Protein AF-A0A0P9YE19-F1 (afdb_monomer_lite)

Secondary structure (DSSP, 8-state):
-HHHHHHHHHHHHHHTT--SS-----S-S-HHHHH-EETTEE--SB-TTT--BTTS-PPP-HHHHHHHHGGG--S-HHHHHHHHHHHHHHHHHHS---SHHHHHHHHHHHHHTT-SEEEEEEEESS--EEEEE-TTTHHHHHHHHHHHT-SEEEE-S--SS--TTHHHHHHHHHHHHHHTTTS------EEEEEEEEEGGG--HHHHHH-

Sequence (210 aa):
MVAWYLKQRLAELESAGRLLGEVVVVPVANPIGLEQVLMDTPLGRYELESGQNFNRWFSDLGAQVGDDIEARLTADAEHNVALVRDSLRAALDAVPANTQLQSLRLTLQRLACDADMVLDLHCDFESVEHLYTTPEAWPKVEPLSRYLGAQASLLATDSGGQSFDECFTLVWWQLQQRFGERFPIPMGSFSVTLELRGQGDVNHALASRD

InterPro domains:
  IPR053138 N-alpha-acetyl-L-2,4-diaminobutyric acid deacetylase [PTHR37326] (10-196)

Foldseek 3Di:
DLLVLVVVVVVVCVVVVNDPDDDDGDPCLDPQQVPCADPNRRRNQARPPPRHGLFFDQDACLVVLLVVCVVPFDQDQVSVLVSSLVSQLVVLVPDDDPDPSSVSRSVLCNVPSQPQEAEAEAAAAAFFKEKEWAPVCCVVCVVVCVLLVHPYYHHDQPPPGRGPQNSRQVSLVSNCVVPVVPYPRPSSHIYMYIHLGRPVPPDPVSSNSD

pLDDT: mean 95.69, std 2.62, range [82.56, 98.44]

Structure (mmCIF, N/CA/C/O backbone):
data_AF-A0A0P9YE19-F1
#
_entry.id   AF-A0A0P9YE19-F1
#
loop_
_atom_site.group_PDB
_atom_site.id
_atom_site.type_symbol
_atom_site.label_atom_id
_atom_site.label_alt_id
_atom_site.label_comp_id
_atom_site.label_asym_id
_atom_site.label_entity_id
_atom_site.label_seq_id
_atom_site.pdbx_PDB_ins_code
_atom_site.Cartn_x
_atom_site.Cartn_y
_atom_site.Cartn_z
_atom_site.occupancy
_atom_site.B_iso_or_equiv
_atom_site.auth_seq_id
_atom_site.auth_comp_id
_atom_site.auth_asym_id
_atom_site.auth_atom_id
_atom_site.pdbx_PDB_model_num
ATOM 1 N N . MET A 1 1 ? 3.407 -11.368 -13.211 1.00 87.00 1 MET A N 1
ATOM 2 C CA . MET A 1 1 ? 2.995 -12.738 -13.609 1.00 87.00 1 MET A CA 1
ATOM 3 C C . MET A 1 1 ? 2.245 -13.473 -12.507 1.00 87.00 1 MET A C 1
ATOM 5 O O . MET A 1 1 ? 1.203 -14.024 -12.817 1.00 87.00 1 MET A O 1
ATOM 9 N N . VAL A 1 2 ? 2.685 -13.431 -11.244 1.00 93.44 2 VAL A N 1
ATOM 10 C CA . VAL A 1 2 ? 1.906 -13.962 -10.099 1.00 93.44 2 VAL A CA 1
ATOM 11 C C . VAL A 1 2 ? 0.466 -13.433 -10.093 1.00 93.44 2 VAL A C 1
ATOM 13 O O . VAL A 1 2 ? -0.483 -14.208 -10.094 1.00 93.44 2 VAL A O 1
ATOM 16 N N . ALA A 1 3 ? 0.281 -12.120 -10.281 1.00 93.44 3 ALA A N 1
ATOM 17 C CA . ALA A 1 3 ? -1.048 -11.506 -10.402 1.00 93.44 3 ALA A CA 1
ATOM 18 C C . ALA A 1 3 ? -1.948 -12.113 -11.506 1.00 93.44 3 ALA A C 1
ATOM 20 O O . ALA A 1 3 ? -3.171 -12.059 -11.399 1.00 93.44 3 ALA A O 1
ATOM 21 N N . TRP A 1 4 ? -1.374 -12.704 -12.563 1.00 93.62 4 TRP A N 1
ATOM 22 C CA . TRP A 1 4 ? -2.142 -13.388 -13.610 1.00 93.62 4 TRP A CA 1
ATOM 23 C C . TRP A 1 4 ? -2.724 -14.714 -13.107 1.00 93.62 4 TRP A C 1
ATOM 25 O O . TRP A 1 4 ? -3.914 -14.960 -13.306 1.00 93.62 4 TRP A O 1
ATOM 35 N N . TYR A 1 5 ? -1.922 -15.524 -12.407 1.00 95.31 5 TYR A N 1
ATOM 36 C CA . TYR A 1 5 ? -2.379 -16.768 -11.779 1.00 95.31 5 TYR A CA 1
ATOM 37 C C . TYR A 1 5 ? -3.358 -16.487 -10.635 1.00 95.31 5 TYR A C 1
ATOM 39 O O . TYR A 1 5 ? -4.422 -17.104 -10.577 1.00 95.31 5 TYR A O 1
ATOM 47 N N . LEU A 1 6 ? -3.065 -15.487 -9.793 1.00 94.75 6 LEU A N 1
ATOM 48 C CA . LEU A 1 6 ? -3.972 -15.047 -8.730 1.00 94.75 6 LEU A CA 1
ATOM 49 C C . LEU A 1 6 ? -5.334 -14.643 -9.289 1.00 94.75 6 LEU A C 1
ATOM 51 O O . LEU A 1 6 ? -6.354 -15.116 -8.799 1.00 94.75 6 LEU A O 1
ATOM 55 N N . LYS A 1 7 ? -5.371 -13.833 -10.356 1.00 95.38 7 LYS A N 1
ATOM 56 C CA . LYS A 1 7 ? -6.629 -13.431 -10.998 1.00 95.38 7 LYS A CA 1
ATOM 57 C C . LYS A 1 7 ? -7.455 -14.637 -11.451 1.00 95.38 7 LYS A C 1
ATOM 59 O O . LYS A 1 7 ? -8.664 -14.652 -11.243 1.00 95.38 7 LYS A O 1
ATOM 64 N N . GLN A 1 8 ? -6.825 -15.642 -12.061 1.00 95.56 8 GLN A N 1
ATOM 65 C CA . GLN A 1 8 ? -7.524 -16.861 -12.482 1.00 95.56 8 GLN A CA 1
ATOM 66 C C . GLN A 1 8 ? -8.084 -17.622 -11.285 1.00 95.56 8 GLN A C 1
ATOM 68 O O . GLN A 1 8 ? -9.266 -17.964 -11.265 1.00 95.56 8 GLN A O 1
ATOM 73 N N . ARG A 1 9 ? -7.257 -17.832 -10.258 1.00 95.75 9 ARG A N 1
ATOM 74 C CA . ARG A 1 9 ? -7.666 -18.591 -9.082 1.00 95.75 9 ARG A CA 1
ATOM 75 C C . ARG A 1 9 ? -8.761 -17.887 -8.284 1.00 95.75 9 ARG A C 1
ATOM 77 O O . ARG A 1 9 ? -9.676 -18.545 -7.791 1.00 95.75 9 ARG A O 1
ATOM 84 N N . LEU A 1 10 ? -8.694 -16.564 -8.179 1.00 96.62 10 LEU A N 1
ATOM 85 C CA . LEU A 1 10 ? -9.726 -15.753 -7.538 1.00 96.62 10 LEU A CA 1
ATOM 86 C C . LEU A 1 10 ? -11.043 -15.815 -8.314 1.00 96.62 10 LEU A C 1
ATOM 88 O O . LEU A 1 10 ? -12.077 -16.016 -7.689 1.00 96.62 10 LEU A O 1
ATOM 92 N N . ALA A 1 11 ? -11.014 -15.766 -9.650 1.00 96.62 11 ALA A N 1
ATOM 93 C CA . ALA A 1 11 ? -12.219 -15.928 -10.469 1.00 96.62 11 ALA A CA 1
ATOM 94 C C . ALA A 1 11 ? -12.866 -17.319 -10.298 1.00 96.62 11 ALA A C 1
ATOM 96 O O . ALA A 1 11 ? -14.088 -17.446 -10.216 1.00 96.62 11 ALA A O 1
ATOM 97 N N . GLU A 1 12 ? -12.060 -18.379 -10.185 1.00 97.44 12 GLU A N 1
ATOM 98 C CA . GLU A 1 12 ? -12.561 -19.725 -9.878 1.00 97.44 12 GLU A CA 1
ATOM 99 C C . GLU A 1 12 ? -13.225 -19.782 -8.495 1.00 97.44 12 GLU A C 1
ATOM 101 O O . GLU A 1 12 ? -14.307 -20.350 -8.348 1.00 97.44 12 GLU A O 1
ATOM 106 N N . LEU A 1 13 ? -12.606 -19.177 -7.478 1.00 97.69 13 LEU A N 1
ATOM 107 C CA . LEU A 1 13 ? -13.169 -19.112 -6.127 1.00 97.69 13 LEU A CA 1
ATOM 108 C C . LEU A 1 13 ? -14.448 -18.268 -6.074 1.00 97.69 13 LEU A C 1
ATOM 110 O O . LEU A 1 13 ? -15.394 -18.660 -5.391 1.00 97.69 13 LEU A O 1
ATOM 114 N N . GLU A 1 14 ? -14.492 -17.156 -6.805 1.00 97.25 14 GLU A N 1
ATOM 115 C CA . GLU A 1 14 ? -15.660 -16.283 -6.929 1.00 97.25 14 GLU A CA 1
ATOM 116 C C . GLU A 1 14 ? -16.832 -17.024 -7.576 1.00 97.25 14 GLU A C 1
ATOM 118 O O . GLU A 1 14 ? -17.912 -17.098 -6.994 1.00 97.25 14 GLU A O 1
ATOM 123 N N . SER A 1 15 ? -16.600 -17.669 -8.727 1.00 97.69 15 SER A N 1
ATOM 124 C CA . SER A 1 15 ? -17.632 -18.451 -9.426 1.00 97.69 15 SER A CA 1
ATOM 125 C C . SER A 1 15 ? -18.169 -19.621 -8.593 1.00 97.69 15 SER A C 1
ATOM 127 O O . SER A 1 15 ? -19.320 -20.025 -8.754 1.00 97.69 15 SER A O 1
ATOM 129 N N . ALA A 1 16 ? -17.357 -20.140 -7.668 1.00 98.06 16 ALA A N 1
ATOM 130 C CA . ALA A 1 16 ? -17.742 -21.179 -6.722 1.00 98.06 16 ALA A CA 1
ATOM 131 C C . ALA A 1 16 ? -18.385 -20.642 -5.426 1.00 98.06 16 ALA A C 1
ATOM 133 O O . ALA A 1 16 ? -18.705 -21.443 -4.547 1.00 98.06 16 ALA A O 1
ATOM 134 N N . GLY A 1 17 ? -18.541 -19.321 -5.262 1.00 97.56 17 GLY A N 1
ATOM 135 C CA . GLY A 1 17 ? -19.095 -18.703 -4.051 1.00 97.56 17 GLY A CA 1
ATOM 136 C C . GLY A 1 17 ? -18.226 -18.896 -2.803 1.00 97.56 17 GLY A C 1
ATOM 137 O O . GLY A 1 17 ? -18.746 -18.996 -1.694 1.00 97.56 17 GLY A O 1
ATOM 138 N N . ARG A 1 18 ? -16.904 -19.024 -2.978 1.00 97.94 18 ARG A N 1
ATOM 139 C CA . ARG A 1 18 ? -15.944 -19.331 -1.901 1.00 97.94 18 ARG A CA 1
ATOM 140 C C . ARG A 1 18 ? -15.174 -18.118 -1.385 1.00 97.94 18 ARG A C 1
ATOM 142 O O . ARG A 1 18 ? -14.398 -18.273 -0.443 1.00 97.94 18 ARG A O 1
ATOM 149 N N . LEU A 1 19 ? -15.345 -16.949 -1.998 1.00 96.25 19 LEU A N 1
ATOM 150 C CA . LEU A 1 19 ? -14.769 -15.710 -1.486 1.00 96.25 19 LEU A CA 1
ATOM 151 C C . LEU A 1 19 ? -15.562 -15.247 -0.260 1.00 96.25 19 LEU A C 1
ATOM 153 O O . LEU A 1 19 ? -16.786 -15.178 -0.293 1.00 96.25 19 LEU A O 1
ATOM 157 N N . LEU A 1 20 ? -14.846 -14.955 0.826 1.00 95.38 20 LEU A N 1
ATOM 158 C CA . LEU A 1 20 ? -15.425 -14.491 2.093 1.00 95.38 20 LEU A CA 1
ATOM 159 C C . LEU A 1 20 ? -15.450 -12.960 2.208 1.00 95.38 20 LEU A C 1
ATOM 161 O O . LEU A 1 20 ? -15.937 -12.426 3.199 1.00 95.38 20 LEU A O 1
ATOM 165 N N . GLY A 1 21 ? -14.905 -12.268 1.212 1.00 94.69 21 GLY A N 1
ATOM 166 C CA . GLY A 1 21 ? -14.775 -10.822 1.163 1.00 94.69 21 GLY A CA 1
ATOM 167 C C . GLY A 1 21 ? -14.345 -10.370 -0.227 1.00 94.69 21 GLY A C 1
ATOM 168 O O . GLY A 1 21 ? -14.209 -11.186 -1.144 1.00 94.69 21 GLY A O 1
ATOM 169 N N . GLU A 1 22 ? -14.138 -9.068 -0.368 1.00 95.69 22 GLU A N 1
ATOM 170 C CA . GLU A 1 22 ? -13.684 -8.458 -1.611 1.00 95.69 22 GLU A CA 1
ATOM 171 C C . GLU A 1 22 ? -12.171 -8.625 -1.792 1.00 95.69 22 GLU A C 1
ATOM 173 O O . GLU A 1 22 ? -11.398 -8.555 -0.836 1.00 95.69 22 GLU A O 1
ATOM 178 N N . VAL A 1 23 ? -11.747 -8.845 -3.038 1.00 96.62 23 VAL A N 1
ATOM 179 C CA . VAL A 1 23 ? -10.333 -8.845 -3.416 1.00 96.62 23 VAL A CA 1
ATOM 180 C C . VAL A 1 23 ? -10.165 -7.981 -4.657 1.00 96.62 23 VAL A C 1
ATOM 182 O O . VAL A 1 23 ? -10.631 -8.335 -5.740 1.00 96.62 23 VAL A O 1
ATOM 185 N N . VAL A 1 24 ? -9.455 -6.865 -4.511 1.00 96.19 24 VAL A N 1
ATOM 186 C CA . VAL A 1 24 ? -9.096 -5.984 -5.625 1.00 96.19 24 VAL A CA 1
ATOM 187 C C . VAL A 1 24 ? -7.700 -6.355 -6.115 1.00 96.19 24 VAL A C 1
ATOM 189 O O . VAL A 1 24 ? -6.726 -6.286 -5.370 1.00 96.19 24 VAL A O 1
ATOM 192 N N . VAL A 1 25 ? -7.587 -6.755 -7.384 1.00 96.25 25 VAL A N 1
ATOM 193 C CA . VAL A 1 25 ? -6.301 -7.101 -8.010 1.00 96.25 25 VAL A CA 1
ATOM 194 C C . VAL A 1 25 ? -5.947 -6.053 -9.056 1.00 96.25 25 VAL A C 1
ATOM 196 O O . VAL A 1 25 ? -6.713 -5.835 -9.995 1.00 96.25 25 VAL A O 1
ATOM 199 N N . VAL A 1 26 ? -4.750 -5.470 -8.943 1.00 96.56 26 VAL A N 1
ATOM 200 C CA . VAL A 1 26 ? -4.185 -4.518 -9.915 1.00 96.56 26 VAL A CA 1
ATOM 201 C C . VAL A 1 26 ? -2.935 -5.140 -10.558 1.00 96.56 26 VAL A C 1
ATOM 203 O O . VAL A 1 26 ? -1.829 -4.965 -10.055 1.00 96.56 26 VAL A O 1
ATOM 206 N N . PRO A 1 27 ? -3.064 -5.905 -11.664 1.00 91.94 27 PRO A N 1
ATOM 207 C CA . PRO A 1 27 ? -1.941 -6.672 -12.217 1.00 91.94 27 PRO A CA 1
ATOM 208 C C . PRO A 1 27 ? -0.808 -5.817 -12.791 1.00 91.94 27 PRO A C 1
ATOM 210 O O . PRO A 1 27 ? 0.334 -6.265 -12.839 1.00 91.94 27 PRO A O 1
ATOM 213 N N . VAL A 1 28 ? -1.138 -4.616 -13.270 1.00 94.31 28 VAL A N 1
ATOM 214 C CA . VAL A 1 28 ? -0.186 -3.634 -13.794 1.00 94.31 28 VAL A CA 1
ATOM 215 C C . VAL A 1 28 ? -0.428 -2.337 -13.036 1.00 94.31 28 VAL A C 1
ATOM 217 O O . VAL A 1 28 ? -1.207 -1.492 -13.467 1.00 94.31 28 VAL A O 1
ATOM 220 N N . ALA A 1 29 ? 0.201 -2.220 -11.866 1.00 96.31 29 ALA A N 1
ATOM 221 C CA . ALA A 1 29 ? 0.073 -1.043 -11.014 1.00 96.31 29 ALA A CA 1
ATOM 222 C C . ALA A 1 29 ? 0.780 0.177 -11.618 1.00 96.31 29 ALA A C 1
ATOM 224 O O . ALA A 1 29 ? 0.254 1.275 -11.526 1.00 96.31 29 ALA A O 1
ATOM 225 N N . ASN A 1 30 ? 1.927 -0.016 -12.279 1.00 97.00 30 ASN A N 1
ATOM 226 C CA . ASN A 1 30 ? 2.749 1.053 -12.849 1.00 97.00 30 ASN A CA 1
ATOM 227 C C . ASN A 1 30 ? 2.909 0.903 -14.377 1.00 97.00 30 ASN A C 1
ATOM 229 O O . ASN A 1 30 ? 3.936 0.394 -14.835 1.00 97.00 30 ASN A O 1
ATOM 233 N N . PRO A 1 31 ? 1.922 1.334 -15.185 1.00 96.25 31 PRO A N 1
ATOM 234 C CA . PRO A 1 31 ? 2.049 1.305 -16.641 1.00 96.25 31 PRO A CA 1
ATOM 235 C C . PRO A 1 31 ? 3.162 2.234 -17.154 1.00 96.25 31 PRO A C 1
ATOM 237 O O . PRO A 1 31 ? 3.816 1.896 -18.131 1.00 96.25 31 PRO A O 1
ATOM 240 N N . ILE A 1 32 ? 3.443 3.345 -16.459 1.00 96.56 32 ILE A N 1
ATOM 241 C CA . ILE A 1 32 ? 4.500 4.299 -16.838 1.00 96.56 32 ILE A CA 1
ATOM 242 C C . ILE A 1 32 ? 5.861 3.596 -16.818 1.00 96.56 32 ILE A C 1
ATOM 244 O O . ILE A 1 32 ? 6.551 3.541 -17.829 1.00 96.56 32 ILE A O 1
ATOM 248 N N . GLY A 1 33 ? 6.231 2.995 -15.685 1.00 96.19 33 GLY A N 1
ATOM 249 C CA . GLY A 1 33 ? 7.493 2.267 -15.551 1.00 96.19 33 GLY A CA 1
ATOM 250 C C . GLY A 1 33 ? 7.572 1.017 -16.431 1.00 96.19 33 GLY A C 1
ATOM 251 O O . GLY A 1 33 ? 8.665 0.658 -16.860 1.00 96.19 33 GLY A O 1
ATOM 252 N N . LEU A 1 34 ? 6.436 0.376 -16.733 1.00 94.50 34 LEU A N 1
ATOM 253 C CA . LEU A 1 34 ? 6.383 -0.763 -17.655 1.00 94.50 34 LEU A CA 1
ATOM 254 C C . LEU A 1 34 ? 6.732 -0.360 -19.097 1.00 94.50 34 LEU A C 1
ATOM 256 O O . LEU A 1 34 ? 7.374 -1.131 -19.806 1.00 94.50 34 LEU A O 1
ATOM 260 N N . GLU A 1 35 ? 6.329 0.838 -19.523 1.00 95.25 35 GLU A N 1
ATOM 261 C CA . GLU A 1 35 ? 6.603 1.369 -20.865 1.00 95.25 35 GLU A CA 1
ATOM 262 C C . GLU A 1 35 ? 8.017 1.968 -21.005 1.00 95.25 35 GLU A C 1
ATOM 264 O O . GLU A 1 35 ? 8.487 2.202 -22.120 1.00 95.25 35 GLU A O 1
ATOM 269 N N . GLN A 1 36 ? 8.738 2.174 -19.897 1.00 96.38 36 GLN A N 1
ATOM 270 C CA . GLN A 1 36 ? 10.115 2.671 -19.907 1.00 96.38 36 GLN A CA 1
ATOM 271 C C . GLN A 1 36 ? 11.102 1.563 -20.302 1.00 96.38 36 GLN A C 1
ATOM 273 O O . GLN A 1 36 ? 11.593 0.816 -19.455 1.00 96.38 36 GLN A O 1
ATOM 278 N N . VAL A 1 37 ? 11.438 1.489 -21.592 1.00 95.00 37 VAL A N 1
ATOM 279 C CA . VAL A 1 37 ? 12.440 0.557 -22.137 1.00 95.00 37 VAL A CA 1
ATOM 280 C C . VAL A 1 37 ? 13.536 1.330 -22.867 1.00 95.00 37 VAL A C 1
ATOM 282 O O . VAL A 1 37 ? 13.263 2.097 -23.790 1.00 95.00 37 VAL A O 1
ATOM 285 N N . LEU A 1 38 ? 14.792 1.104 -22.478 1.00 94.62 38 LEU A N 1
ATOM 286 C CA . LEU A 1 38 ? 15.968 1.675 -23.134 1.00 94.62 38 LEU A CA 1
ATOM 287 C C . LEU A 1 38 ? 16.873 0.544 -23.618 1.00 94.62 38 LEU A C 1
ATOM 289 O O . LEU A 1 38 ? 17.391 -0.211 -22.803 1.00 94.62 38 LEU A O 1
ATOM 293 N N . MET A 1 39 ? 17.087 0.443 -24.933 1.00 95.00 39 MET A N 1
ATOM 294 C CA . MET A 1 39 ? 17.924 -0.609 -25.539 1.00 95.00 39 MET A CA 1
ATOM 295 C C . MET A 1 39 ? 17.522 -2.019 -25.061 1.00 95.00 39 MET A C 1
ATOM 297 O O . MET A 1 39 ? 18.343 -2.753 -24.516 1.00 95.00 39 MET A O 1
ATOM 301 N N . ASP A 1 40 ? 16.232 -2.349 -25.186 1.00 91.00 40 ASP A N 1
ATOM 302 C CA . ASP A 1 40 ? 15.612 -3.602 -24.714 1.00 91.00 40 ASP A CA 1
ATOM 303 C C . ASP A 1 40 ? 15.773 -3.895 -23.210 1.00 91.00 40 ASP A C 1
ATOM 305 O O . ASP A 1 40 ? 15.468 -4.992 -22.745 1.00 91.00 40 ASP A O 1
ATOM 309 N N . THR A 1 41 ? 16.202 -2.904 -22.424 1.00 90.81 41 THR A N 1
ATOM 310 C CA . THR A 1 41 ? 16.315 -3.002 -20.968 1.00 90.81 41 THR A CA 1
ATOM 311 C C . THR A 1 41 ? 15.157 -2.254 -20.305 1.00 90.81 41 THR A C 1
ATOM 313 O O . THR A 1 41 ? 15.060 -1.031 -20.464 1.00 90.81 41 THR A O 1
ATOM 316 N N . PRO A 1 42 ? 14.278 -2.941 -19.554 1.00 91.81 42 PRO A N 1
ATOM 317 C CA . PRO A 1 42 ? 13.236 -2.286 -18.772 1.00 91.81 42 PRO A CA 1
ATOM 318 C C . PRO A 1 42 ? 13.838 -1.428 -17.655 1.00 91.81 42 PRO A C 1
ATOM 320 O O . PRO A 1 42 ? 14.666 -1.892 -16.872 1.00 91.81 42 PRO A O 1
ATOM 323 N N . LEU A 1 43 ? 13.389 -0.182 -17.545 1.00 93.69 43 LEU A N 1
ATOM 324 C CA . LEU A 1 43 ? 13.813 0.781 -16.531 1.00 93.69 43 LEU A CA 1
ATOM 325 C C . LEU A 1 43 ? 12.619 1.185 -15.663 1.00 93.69 43 LEU A C 1
ATOM 327 O O . LEU A 1 43 ? 12.241 2.347 -15.615 1.00 93.69 43 LEU A O 1
ATOM 331 N N . GLY A 1 44 ? 12.008 0.224 -14.969 1.00 93.12 44 GLY A N 1
ATOM 332 C CA . GLY A 1 44 ? 10.756 0.443 -14.230 1.00 93.12 44 GLY A CA 1
ATOM 333 C C . GLY A 1 44 ? 10.895 0.947 -12.788 1.00 93.12 44 GLY A C 1
ATOM 334 O O . GLY A 1 44 ? 9.882 1.186 -12.137 1.00 93.12 44 GLY A O 1
ATOM 335 N N . ARG A 1 45 ? 12.119 1.089 -12.256 1.00 95.25 45 ARG A N 1
ATOM 336 C CA . ARG A 1 45 ? 12.346 1.453 -10.839 1.00 95.25 45 ARG A CA 1
ATOM 337 C C . ARG A 1 45 ? 12.186 2.950 -10.561 1.00 95.25 45 ARG A C 1
ATOM 339 O O . ARG A 1 45 ? 11.679 3.330 -9.506 1.00 95.25 45 ARG A O 1
ATOM 346 N N . TYR A 1 46 ? 12.619 3.789 -11.497 1.00 97.00 46 TYR A N 1
ATOM 347 C CA . TYR A 1 46 ? 12.593 5.245 -11.381 1.00 97.00 46 TYR A CA 1
ATOM 348 C C . TYR A 1 46 ? 11.875 5.840 -12.583 1.00 97.00 46 TYR A C 1
ATOM 350 O O . TYR A 1 46 ? 12.038 5.354 -13.697 1.00 97.00 46 TYR A O 1
ATOM 358 N N . GLU A 1 47 ? 11.095 6.885 -12.359 1.00 97.31 47 GLU A N 1
ATOM 359 C CA . GLU A 1 47 ? 10.453 7.651 -13.422 1.00 97.31 47 GLU A CA 1
ATOM 360 C C . GLU A 1 47 ? 11.515 8.484 -14.166 1.00 97.31 47 GLU A C 1
ATOM 362 O O . GLU A 1 47 ? 12.374 9.099 -13.529 1.00 97.31 47 GLU A O 1
ATOM 367 N N . LEU A 1 48 ? 11.514 8.442 -15.504 1.00 95.19 48 LEU A N 1
ATOM 368 C CA . LEU A 1 48 ? 12.623 8.969 -16.313 1.00 95.19 48 LEU A CA 1
ATOM 369 C C . LEU A 1 48 ? 12.760 10.499 -16.282 1.00 95.19 48 LEU A C 1
ATOM 371 O O . LEU A 1 48 ? 13.885 10.989 -16.372 1.00 95.19 48 LEU A O 1
ATOM 375 N N . GLU A 1 49 ? 11.665 11.256 -16.176 1.00 93.06 49 GLU A N 1
ATOM 376 C CA . GLU A 1 49 ? 11.686 12.725 -16.196 1.00 93.06 49 GLU A CA 1
ATOM 377 C C . GLU A 1 49 ? 12.254 13.305 -14.892 1.00 93.06 49 GLU A C 1
ATOM 379 O O . GLU A 1 49 ? 13.112 14.187 -14.912 1.00 93.06 49 GLU A O 1
ATOM 384 N N . SER A 1 50 ? 11.795 12.799 -13.747 1.00 95.69 50 SER A N 1
ATOM 385 C CA . SER A 1 50 ? 12.121 13.326 -12.416 1.00 95.69 50 SER A CA 1
ATOM 386 C C . SER A 1 50 ? 13.221 12.555 -11.687 1.00 95.69 50 SER A C 1
ATOM 388 O O . SER A 1 50 ? 13.766 13.060 -10.704 1.00 95.69 50 SER A O 1
ATOM 390 N N . GLY A 1 51 ? 13.521 11.321 -12.105 1.00 96.56 51 GLY A N 1
ATOM 391 C CA . GLY A 1 51 ? 14.430 10.415 -11.398 1.00 96.56 51 GLY A CA 1
ATOM 392 C C . GLY A 1 51 ? 13.881 9.898 -10.064 1.00 96.56 51 GLY A C 1
ATOM 393 O O . GLY A 1 51 ? 14.619 9.300 -9.279 1.00 96.56 51 GLY A O 1
ATOM 394 N N . GLN A 1 52 ? 12.599 10.128 -9.763 1.00 97.19 52 GLN A N 1
ATOM 395 C CA . GLN A 1 52 ? 11.989 9.659 -8.523 1.00 97.19 52 GLN A CA 1
ATOM 396 C C . GLN A 1 52 ? 11.684 8.162 -8.580 1.00 97.19 52 GLN A C 1
ATOM 398 O O . GLN A 1 52 ? 11.226 7.638 -9.592 1.00 97.19 52 GLN A O 1
ATOM 403 N N . ASN A 1 53 ? 11.880 7.473 -7.455 1.00 96.81 53 ASN A N 1
ATOM 404 C CA . ASN A 1 53 ? 11.472 6.078 -7.309 1.00 96.81 53 ASN A CA 1
ATOM 405 C C . ASN A 1 53 ? 9.938 5.989 -7.300 1.00 96.81 53 ASN A C 1
ATOM 407 O O . ASN A 1 53 ? 9.290 6.712 -6.539 1.00 96.81 53 ASN A O 1
ATOM 411 N N . PHE A 1 54 ? 9.359 5.102 -8.111 1.00 97.38 54 PHE A N 1
ATOM 412 C CA . PHE A 1 54 ? 7.906 4.916 -8.166 1.00 97.38 54 PHE A CA 1
ATOM 413 C C . PHE A 1 54 ? 7.307 4.506 -6.813 1.00 97.38 54 PHE A C 1
ATOM 415 O O . PHE A 1 54 ? 6.240 5.004 -6.460 1.00 97.38 54 PHE A O 1
ATOM 422 N N . ASN A 1 55 ? 8.019 3.689 -6.028 1.00 97.06 55 ASN A N 1
ATOM 423 C CA . ASN A 1 55 ? 7.582 3.192 -4.722 1.00 97.06 55 ASN A CA 1
ATOM 424 C C . ASN A 1 55 ? 8.058 4.072 -3.541 1.00 97.06 55 ASN A C 1
ATOM 426 O O . ASN A 1 55 ? 8.519 3.568 -2.518 1.00 97.06 55 ASN A O 1
ATOM 430 N N . ARG A 1 56 ? 8.067 5.397 -3.704 1.00 96.25 56 ARG A N 1
ATOM 431 C CA . ARG A 1 56 ? 8.435 6.385 -2.669 1.00 96.25 56 ARG A CA 1
ATOM 432 C C . ARG A 1 56 ? 7.550 7.616 -2.802 1.00 96.25 56 ARG A C 1
ATOM 434 O O . ARG A 1 56 ? 7.005 7.832 -3.881 1.00 96.25 56 ARG A O 1
ATOM 441 N N . TRP A 1 57 ? 7.493 8.459 -1.773 1.00 94.81 57 TRP A N 1
ATOM 442 C CA . TRP A 1 57 ? 6.763 9.738 -1.798 1.00 94.81 57 TRP A CA 1
ATOM 443 C C . TRP A 1 57 ? 5.254 9.589 -2.036 1.00 94.81 57 TRP A C 1
ATOM 445 O O . TRP A 1 57 ? 4.640 10.404 -2.734 1.00 94.81 57 TRP A O 1
ATOM 455 N N . PHE A 1 58 ? 4.657 8.528 -1.496 1.00 96.62 58 PHE A N 1
ATOM 456 C CA . PHE A 1 58 ? 3.206 8.457 -1.352 1.00 96.62 58 PHE A CA 1
ATOM 457 C C . PHE A 1 58 ? 2.724 9.500 -0.335 1.00 96.62 58 PHE A C 1
ATOM 459 O O . PHE A 1 58 ? 3.477 9.906 0.551 1.00 96.62 58 PHE A O 1
ATOM 466 N N . SER A 1 59 ? 1.484 9.977 -0.478 1.00 95.44 59 SER A N 1
ATOM 467 C CA . SER A 1 59 ? 0.956 11.028 0.396 1.00 95.44 59 SER A CA 1
ATOM 468 C C . SER A 1 59 ? 0.816 10.523 1.832 1.00 95.44 59 SER A C 1
ATOM 470 O O . SER A 1 59 ? 0.087 9.561 2.067 1.00 95.44 59 SER A O 1
ATOM 472 N N . ASP A 1 60 ? 1.480 11.197 2.773 1.00 93.50 60 ASP A N 1
ATOM 473 C CA . ASP A 1 60 ? 1.256 11.040 4.212 1.00 93.50 60 ASP A CA 1
ATOM 474 C C . ASP A 1 60 ? 0.180 12.034 4.662 1.00 93.50 60 ASP A C 1
ATOM 476 O O . ASP A 1 60 ? 0.337 13.249 4.524 1.00 93.50 60 ASP A O 1
ATOM 480 N N . LEU A 1 61 ? -0.937 11.501 5.153 1.00 95.62 61 LEU A N 1
ATOM 481 C CA . LEU A 1 61 ? -2.128 12.264 5.524 1.00 95.62 61 LEU A CA 1
ATOM 482 C C . LEU A 1 61 ? -2.536 12.034 6.984 1.00 95.62 61 LEU A C 1
ATOM 484 O O . LEU A 1 61 ? -3.601 12.498 7.389 1.00 95.62 61 LEU A O 1
ATOM 488 N N . GLY A 1 62 ? -1.725 11.340 7.792 1.00 95.38 62 GLY A N 1
ATOM 489 C CA . GLY A 1 62 ? -2.145 10.921 9.134 1.00 95.38 62 GLY A CA 1
ATOM 490 C C . GLY A 1 62 ? -2.441 12.093 10.076 1.00 95.38 62 GLY A C 1
ATOM 491 O O . GLY A 1 62 ? -3.439 12.067 10.800 1.00 95.38 62 GLY A O 1
ATOM 492 N N . ALA A 1 63 ? -1.657 13.174 10.000 1.00 96.50 63 ALA A N 1
ATOM 493 C CA . ALA A 1 63 ? -1.919 14.400 10.759 1.00 96.50 63 ALA A CA 1
ATOM 494 C C . ALA A 1 63 ? -3.247 15.070 10.358 1.00 96.50 63 ALA A C 1
ATOM 496 O O . ALA A 1 63 ? -4.073 15.347 11.228 1.00 96.50 63 ALA A O 1
ATOM 497 N N . GLN A 1 64 ? -3.469 15.270 9.052 1.00 97.25 64 GLN A N 1
ATOM 498 C CA . GLN A 1 64 ? -4.689 15.885 8.513 1.00 97.25 64 GLN A CA 1
ATOM 499 C C . GLN A 1 64 ? -5.929 15.059 8.868 1.00 97.25 64 GLN A C 1
ATOM 501 O O . GLN A 1 64 ? -6.894 15.591 9.411 1.00 97.25 64 GLN A O 1
ATOM 506 N N . VAL A 1 65 ? -5.877 13.746 8.626 1.00 97.75 65 VAL A N 1
ATOM 507 C CA . VAL A 1 65 ? -6.965 12.826 8.978 1.00 97.75 65 VAL A CA 1
ATOM 508 C C . VAL A 1 65 ? -7.250 12.892 10.476 1.00 97.75 65 VAL A C 1
ATOM 510 O O . VAL A 1 65 ? -8.414 12.931 10.866 1.00 97.75 65 VAL A O 1
ATOM 513 N N . GLY A 1 66 ? -6.212 12.945 11.315 1.00 97.81 66 GLY A N 1
ATOM 514 C CA . GLY A 1 66 ? -6.361 13.055 12.763 1.00 97.81 66 GLY A CA 1
ATOM 515 C C . GLY A 1 66 ? -7.066 14.334 13.210 1.00 97.81 66 GLY A C 1
ATOM 516 O O . GLY A 1 66 ? -7.947 14.268 14.067 1.00 97.81 66 GLY A O 1
ATOM 517 N N . ASP A 1 67 ? -6.721 15.476 12.615 1.00 98.19 67 ASP A N 1
ATOM 518 C CA . ASP A 1 67 ? -7.375 16.760 12.896 1.00 98.19 67 ASP A CA 1
ATOM 519 C C . ASP A 1 67 ? -8.856 16.742 12.485 1.00 98.19 67 ASP A C 1
ATOM 521 O O . ASP A 1 67 ? -9.720 17.197 13.239 1.00 98.19 67 ASP A O 1
ATOM 525 N N . ASP A 1 68 ? -9.166 16.143 11.333 1.00 97.81 68 ASP A N 1
ATOM 526 C CA . ASP A 1 68 ? -10.523 16.092 10.778 1.00 97.81 68 ASP A CA 1
ATOM 527 C C . ASP A 1 68 ? -11.482 15.202 11.590 1.00 97.81 68 ASP A C 1
ATOM 529 O O . ASP A 1 68 ? -12.705 15.412 11.583 1.00 97.81 68 ASP A O 1
ATOM 533 N N . ILE A 1 69 ? -10.966 14.176 12.274 1.00 98.12 69 ILE A N 1
ATOM 534 C CA . ILE A 1 69 ? -11.794 13.182 12.976 1.00 98.12 69 ILE A CA 1
ATOM 535 C C . ILE A 1 69 ? -11.877 13.393 14.488 1.00 98.12 69 ILE A C 1
ATOM 537 O O . ILE A 1 69 ? -12.820 12.878 15.085 1.00 98.12 69 ILE A O 1
ATOM 541 N N . GLU A 1 70 ? -10.956 14.139 15.116 1.00 98.06 70 GLU A N 1
ATOM 542 C CA . GLU A 1 70 ? -10.801 14.184 16.585 1.00 98.06 70 GLU A CA 1
ATOM 543 C C . GLU A 1 70 ? -12.119 14.468 17.325 1.00 98.06 70 GLU A C 1
ATOM 545 O O . GLU A 1 70 ? -12.473 13.760 18.266 1.00 98.06 70 GLU A O 1
ATOM 550 N N . ALA A 1 71 ? -12.893 15.456 16.868 1.00 98.06 71 ALA A N 1
ATOM 551 C CA . ALA A 1 71 ? -14.159 15.840 17.501 1.00 98.06 71 ALA A CA 1
ATOM 552 C C . ALA A 1 71 ? -15.309 14.829 17.296 1.00 98.06 71 ALA A C 1
ATOM 554 O O . ALA A 1 71 ? -16.371 14.976 17.901 1.00 98.06 71 ALA A O 1
ATOM 555 N N . ARG A 1 72 ? -15.127 13.836 16.418 1.00 98.38 72 ARG A N 1
ATOM 556 C CA . ARG A 1 72 ? -16.136 12.844 16.008 1.00 98.38 72 ARG A CA 1
ATOM 557 C C . ARG A 1 72 ? -15.796 11.417 16.455 1.00 98.38 72 ARG A C 1
ATOM 559 O O . ARG A 1 72 ? -16.601 10.514 16.213 1.00 98.38 72 ARG A O 1
ATOM 566 N N . LEU A 1 73 ? -14.638 11.215 17.088 1.00 98.44 73 LEU A N 1
ATOM 567 C CA . LEU A 1 73 ? -14.252 9.934 17.675 1.00 98.44 73 LEU A CA 1
ATOM 568 C C . LEU A 1 73 ? -15.168 9.575 18.849 1.00 98.44 73 LEU A C 1
ATOM 570 O O . LEU A 1 73 ? -15.594 10.433 19.626 1.00 98.44 73 LEU A O 1
ATOM 574 N N . THR A 1 74 ? -15.469 8.286 18.982 1.00 98.38 74 THR A N 1
ATOM 575 C CA . THR A 1 74 ? -16.347 7.759 20.035 1.00 98.38 74 THR A CA 1
ATOM 576 C C . THR A 1 74 ? -15.732 6.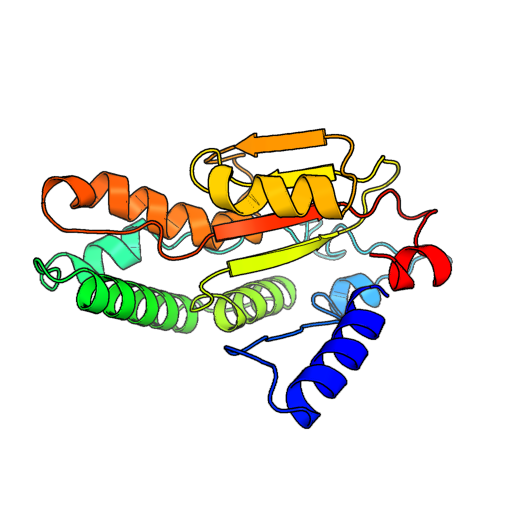527 20.701 1.00 98.38 74 THR A C 1
ATOM 578 O O . THR A 1 74 ? -14.627 6.110 20.360 1.00 98.38 74 THR A O 1
ATOM 581 N N . ALA A 1 75 ? -16.444 5.932 21.660 1.00 98.00 75 ALA A N 1
ATOM 582 C CA . ALA A 1 75 ? -16.066 4.656 22.272 1.00 98.00 75 ALA A CA 1
ATOM 583 C C . ALA A 1 75 ? -16.382 3.426 21.389 1.00 98.00 75 ALA A C 1
ATOM 585 O O . ALA A 1 75 ? -16.146 2.301 21.822 1.00 98.00 75 ALA A O 1
ATOM 586 N N . ASP A 1 76 ? -16.918 3.622 20.182 1.00 98.31 76 ASP A N 1
ATOM 587 C CA . ASP A 1 76 ? -17.205 2.561 19.217 1.00 98.31 76 ASP A CA 1
ATOM 588 C C . ASP A 1 76 ? -16.059 2.434 18.197 1.00 98.31 76 ASP A C 1
ATOM 59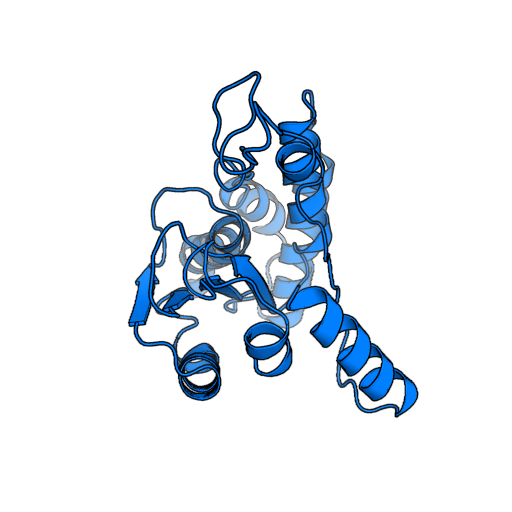0 O O . ASP A 1 76 ? -15.775 3.354 17.426 1.00 98.31 76 ASP A O 1
ATOM 594 N N . ALA A 1 77 ? -15.391 1.278 18.209 1.00 97.50 77 ALA A N 1
ATOM 595 C CA . ALA A 1 77 ? -14.260 0.990 17.335 1.00 97.50 77 ALA A CA 1
ATOM 596 C C . ALA A 1 77 ? -14.663 0.885 15.855 1.00 97.50 77 ALA A C 1
ATOM 598 O O . ALA A 1 77 ? -13.900 1.320 14.996 1.00 97.50 77 ALA A O 1
ATOM 599 N N . GLU A 1 78 ? -15.840 0.333 15.548 1.00 97.50 78 GLU A N 1
ATOM 600 C CA . GLU A 1 78 ? -16.302 0.163 14.163 1.00 97.50 78 GLU A CA 1
ATOM 601 C C . GLU A 1 78 ? -16.644 1.520 13.546 1.00 97.50 78 GLU A C 1
ATOM 603 O O . GLU A 1 78 ? -16.213 1.825 12.430 1.00 97.50 78 GLU A O 1
ATOM 608 N N . HIS A 1 79 ? -17.320 2.381 14.316 1.00 98.19 79 HIS A N 1
ATOM 609 C CA . HIS A 1 79 ? -17.556 3.778 13.939 1.00 98.19 79 HIS A CA 1
ATOM 610 C C . HIS A 1 79 ? -16.243 4.519 13.675 1.00 98.19 79 HIS A C 1
ATOM 612 O O . HIS A 1 79 ? -16.106 5.186 12.650 1.00 98.19 79 HIS A O 1
ATOM 618 N N . ASN A 1 80 ? -15.259 4.389 14.571 1.00 98.31 80 ASN A N 1
ATOM 619 C CA . ASN A 1 80 ? -13.967 5.052 14.403 1.00 98.31 80 ASN A CA 1
ATOM 620 C C . ASN A 1 80 ? -13.227 4.544 13.155 1.00 98.31 80 ASN A C 1
ATOM 622 O O . ASN A 1 80 ? -12.618 5.346 12.451 1.00 98.31 80 ASN A O 1
ATOM 626 N N . VAL A 1 81 ? -13.306 3.245 12.837 1.00 97.94 81 VAL A N 1
ATOM 627 C CA . VAL A 1 81 ? -12.697 2.691 11.617 1.00 97.94 81 VAL A CA 1
ATOM 628 C C . VAL A 1 81 ? -13.330 3.279 10.359 1.00 97.94 81 VAL A C 1
ATOM 630 O O . VAL A 1 81 ? -12.606 3.739 9.473 1.00 97.94 81 VAL A O 1
ATOM 633 N N . ALA A 1 82 ? -14.663 3.299 10.288 1.00 97.75 82 ALA A N 1
ATOM 634 C CA . ALA A 1 82 ? -15.384 3.887 9.160 1.00 97.75 82 ALA A CA 1
ATOM 635 C C . ALA A 1 82 ? -15.037 5.376 8.998 1.00 97.75 82 ALA A C 1
ATOM 637 O O . ALA A 1 82 ? -14.683 5.822 7.909 1.00 97.75 82 ALA A O 1
ATOM 638 N N . LEU A 1 83 ? -15.023 6.120 10.108 1.00 98.19 83 LEU A N 1
ATOM 639 C CA . LEU A 1 83 ? -14.679 7.539 10.139 1.00 98.19 83 LEU A CA 1
ATOM 640 C C . LEU A 1 83 ? -13.258 7.821 9.622 1.00 98.19 83 LEU A C 1
ATOM 642 O O . LEU A 1 83 ? -13.058 8.782 8.877 1.00 98.19 83 LEU A O 1
ATOM 646 N N . VAL A 1 84 ? -12.274 7.000 10.004 1.00 97.88 84 VAL A N 1
ATOM 647 C CA . VAL A 1 84 ? -10.890 7.123 9.519 1.00 97.88 84 VAL A CA 1
ATOM 648 C C . VAL A 1 84 ? -10.809 6.852 8.019 1.00 97.88 84 VAL A C 1
ATOM 650 O O . VAL A 1 84 ? -10.189 7.637 7.306 1.00 97.88 84 VAL A O 1
ATOM 653 N N . ARG A 1 85 ? -11.451 5.784 7.527 1.00 97.69 85 ARG A N 1
ATOM 654 C CA . ARG A 1 85 ? -11.453 5.433 6.094 1.00 97.69 85 ARG A CA 1
ATOM 655 C C . ARG A 1 85 ? -12.103 6.518 5.241 1.00 97.69 85 ARG A C 1
ATOM 657 O O . ARG A 1 85 ? -11.520 6.927 4.238 1.00 97.69 85 ARG A O 1
ATOM 664 N N . ASP A 1 86 ? -13.253 7.032 5.671 1.00 97.88 86 ASP A N 1
ATOM 665 C CA . ASP A 1 86 ? -13.960 8.114 4.980 1.00 97.88 86 ASP A CA 1
ATOM 666 C C . ASP A 1 86 ? -13.117 9.392 4.931 1.00 97.88 86 ASP A C 1
ATOM 668 O O . ASP A 1 86 ? -13.003 10.031 3.883 1.00 97.88 86 ASP A O 1
ATOM 672 N N . SER A 1 87 ? -12.483 9.746 6.054 1.00 98.00 87 SER A N 1
ATOM 673 C CA . SER A 1 87 ? -11.606 10.917 6.145 1.00 98.00 87 SER A CA 1
ATOM 674 C C . SER A 1 87 ? -10.359 10.766 5.267 1.00 98.00 87 SER A C 1
ATOM 676 O O . SER A 1 87 ? -10.027 11.672 4.505 1.00 98.00 87 SER A O 1
ATOM 678 N N . LEU A 1 88 ? -9.707 9.596 5.289 1.00 97.69 88 LEU A N 1
ATOM 679 C CA . LEU A 1 88 ? -8.543 9.307 4.449 1.00 97.69 88 LEU A CA 1
ATOM 680 C C . LEU A 1 88 ? -8.893 9.360 2.957 1.00 97.69 88 LEU A C 1
ATOM 682 O O . LEU A 1 88 ? -8.149 9.953 2.176 1.00 97.69 88 LEU A O 1
ATOM 686 N N . ARG A 1 89 ? -10.034 8.787 2.554 1.00 97.88 89 ARG A N 1
ATOM 687 C CA . ARG A 1 89 ? -10.520 8.853 1.169 1.00 97.88 89 ARG A CA 1
ATOM 688 C C . ARG A 1 89 ? -10.775 10.298 0.740 1.00 97.88 89 ARG A C 1
ATOM 690 O O . ARG A 1 89 ? -10.259 10.713 -0.294 1.00 97.88 89 ARG A O 1
ATOM 697 N N . ALA A 1 90 ? -11.487 11.077 1.555 1.00 98.06 90 ALA A N 1
ATOM 698 C CA . ALA A 1 90 ? -11.754 12.485 1.267 1.00 98.06 90 ALA A CA 1
ATOM 699 C C . ALA A 1 90 ? -10.464 13.318 1.167 1.00 98.06 90 ALA A C 1
ATOM 701 O O . ALA A 1 90 ? -10.327 14.141 0.259 1.00 98.06 90 ALA A O 1
ATOM 702 N N . ALA A 1 91 ? -9.498 13.079 2.059 1.00 97.94 91 ALA A N 1
ATOM 703 C CA . ALA A 1 91 ? -8.202 13.743 2.025 1.00 97.94 91 ALA A CA 1
ATOM 704 C C . ALA A 1 91 ? -7.424 13.390 0.746 1.00 97.94 91 ALA A C 1
ATOM 706 O O . ALA A 1 91 ? -6.947 14.295 0.064 1.00 97.94 91 ALA A O 1
ATOM 707 N N . LEU A 1 92 ? -7.366 12.107 0.364 1.00 97.75 92 LEU A N 1
ATOM 708 C CA . LEU A 1 92 ? -6.740 11.656 -0.887 1.00 97.75 92 LEU A CA 1
ATOM 709 C C . LEU A 1 92 ? -7.416 12.251 -2.128 1.00 97.75 92 LEU A C 1
ATOM 711 O O . LEU A 1 92 ? -6.727 12.616 -3.082 1.00 97.75 92 LEU A O 1
ATOM 715 N N . ASP A 1 93 ? -8.743 12.363 -2.147 1.00 97.62 93 ASP A N 1
ATOM 716 C CA . ASP A 1 93 ? -9.499 12.964 -3.255 1.00 97.62 93 ASP A CA 1
ATOM 717 C C . ASP A 1 93 ? -9.235 14.470 -3.397 1.00 97.62 93 ASP A C 1
ATOM 719 O O . ASP A 1 93 ? -9.253 14.997 -4.511 1.00 97.62 93 ASP A O 1
ATOM 723 N N . ALA A 1 94 ? -8.908 15.149 -2.295 1.00 97.56 94 ALA A N 1
ATOM 724 C CA . ALA A 1 94 ? -8.537 16.560 -2.294 1.00 97.56 94 ALA A CA 1
ATOM 725 C C . ALA A 1 94 ? -7.089 16.825 -2.754 1.00 97.56 94 ALA A C 1
ATOM 727 O O . ALA A 1 94 ? -6.776 17.961 -3.122 1.00 97.56 94 ALA A O 1
ATOM 728 N N . VAL A 1 95 ? -6.201 15.818 -2.759 1.00 97.38 95 VAL A N 1
ATOM 729 C CA . VAL A 1 95 ? -4.816 15.997 -3.227 1.00 97.38 95 VAL A CA 1
ATOM 730 C C . VAL A 1 95 ? -4.787 16.164 -4.757 1.00 97.38 95 VAL A C 1
ATOM 732 O O . VAL A 1 95 ? -5.244 15.275 -5.486 1.00 97.38 95 VAL A O 1
ATOM 735 N N . PRO A 1 96 ? -4.225 17.269 -5.286 1.00 96.88 96 PRO A N 1
ATOM 736 C CA . PRO A 1 96 ? -4.070 17.447 -6.724 1.00 96.88 96 PRO A CA 1
ATOM 737 C C . PRO A 1 96 ? -2.912 16.600 -7.272 1.00 96.88 96 PRO A C 1
A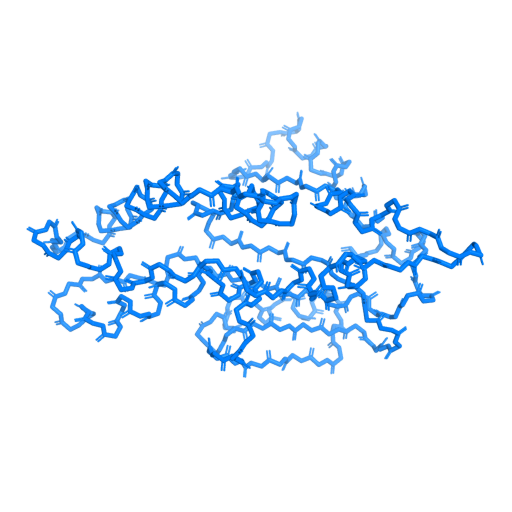TOM 739 O O . PRO A 1 96 ? -1.857 16.486 -6.648 1.00 96.88 96 PRO A O 1
ATOM 742 N N . ALA A 1 97 ? -3.073 16.075 -8.488 1.00 96.81 97 ALA A N 1
ATOM 743 C CA . ALA A 1 97 ? -1.981 15.501 -9.272 1.00 96.81 97 ALA A CA 1
ATOM 744 C C . ALA A 1 97 ? -1.634 16.427 -10.438 1.00 96.81 97 ALA A C 1
ATOM 746 O O . ALA A 1 97 ? -2.467 16.674 -11.307 1.00 96.81 97 ALA A O 1
ATOM 747 N N . ASN A 1 98 ? -0.389 16.896 -10.474 1.00 96.06 98 ASN A N 1
ATOM 748 C CA . ASN A 1 98 ? 0.131 17.763 -11.532 1.00 96.06 98 ASN A CA 1
ATOM 749 C C . ASN A 1 98 ? 1.078 17.023 -12.490 1.00 96.06 98 ASN A C 1
ATOM 751 O O . ASN A 1 98 ? 1.488 17.586 -13.501 1.00 96.06 98 ASN A O 1
ATOM 755 N N . THR A 1 99 ? 1.432 15.771 -12.184 1.00 96.94 99 THR A N 1
ATOM 756 C CA . THR A 1 99 ? 2.287 14.918 -13.023 1.00 96.94 99 THR A CA 1
ATOM 757 C C . THR A 1 99 ? 1.696 13.517 -13.165 1.00 96.94 99 THR A C 1
ATOM 759 O O . THR A 1 99 ? 0.877 13.089 -12.346 1.00 96.94 99 THR A O 1
ATOM 762 N N . GLN A 1 100 ? 2.138 12.771 -14.183 1.00 96.25 100 GLN A N 1
ATOM 763 C CA . GLN A 1 100 ? 1.739 11.371 -14.374 1.00 96.25 100 GLN A CA 1
ATOM 764 C C . GLN A 1 100 ? 2.129 10.507 -13.165 1.00 96.25 100 GLN A C 1
ATOM 766 O O . GLN A 1 100 ? 1.327 9.704 -12.695 1.00 96.25 100 GLN A O 1
ATOM 771 N N . LEU A 1 101 ? 3.319 10.735 -12.601 1.00 97.44 101 LEU A N 1
ATOM 772 C CA . LEU A 1 101 ? 3.795 10.051 -11.398 1.00 97.44 101 LEU A CA 1
ATOM 773 C C . LEU A 1 101 ? 2.904 10.317 -10.175 1.00 97.44 101 LEU A C 1
ATOM 775 O O . LEU A 1 101 ? 2.559 9.390 -9.445 1.00 97.44 101 LEU A O 1
ATOM 779 N N . GLN A 1 102 ? 2.503 11.573 -9.954 1.00 97.50 102 GLN A N 1
ATOM 780 C CA . GLN A 1 102 ? 1.578 11.921 -8.870 1.00 97.50 102 GLN A CA 1
ATOM 781 C C . GLN A 1 102 ? 0.201 11.288 -9.094 1.00 97.50 102 GLN A C 1
ATOM 783 O O . GLN A 1 102 ? -0.383 10.742 -8.161 1.00 97.50 102 GLN A O 1
ATOM 788 N N . SER A 1 103 ? -0.297 11.316 -10.334 1.00 97.69 103 SER A N 1
ATOM 789 C CA . SER A 1 103 ? -1.573 10.695 -10.698 1.00 97.69 103 SER A CA 1
ATOM 790 C C . SER A 1 103 ? -1.560 9.188 -10.438 1.00 97.69 103 SER A C 1
ATOM 792 O O . SER A 1 103 ? -2.503 8.669 -9.842 1.00 97.69 103 SER A O 1
ATOM 794 N N . LEU A 1 104 ? -0.471 8.507 -10.802 1.00 98.00 104 LEU A N 1
ATOM 795 C CA . LEU A 1 104 ? -0.253 7.093 -10.518 1.00 98.00 104 LEU A CA 1
ATOM 796 C C . LEU A 1 104 ? -0.315 6.805 -9.010 1.00 98.00 104 LEU A C 1
ATOM 798 O O . LEU A 1 104 ? -1.121 5.982 -8.581 1.00 98.00 104 LEU A O 1
ATOM 802 N N . ARG A 1 105 ? 0.487 7.507 -8.200 1.00 97.88 105 ARG A N 1
ATOM 803 C CA . ARG A 1 105 ? 0.549 7.279 -6.745 1.00 97.88 105 ARG A CA 1
ATOM 804 C C . ARG A 1 105 ? -0.801 7.502 -6.066 1.00 97.88 105 ARG A C 1
ATOM 806 O O . ARG A 1 105 ? -1.250 6.640 -5.317 1.00 97.88 105 ARG A O 1
ATOM 813 N N . LEU A 1 106 ? -1.479 8.608 -6.382 1.00 97.94 106 LEU A N 1
ATOM 814 C CA . LEU A 1 106 ? -2.804 8.898 -5.824 1.00 97.94 106 LEU A CA 1
ATOM 815 C C . LEU A 1 106 ? -3.852 7.880 -6.268 1.00 97.94 106 LEU A C 1
ATOM 817 O O . LEU A 1 106 ? -4.709 7.507 -5.473 1.00 97.94 106 LEU A O 1
ATOM 821 N N . THR A 1 107 ? -3.787 7.403 -7.513 1.00 97.94 107 THR A N 1
ATOM 822 C CA . THR A 1 107 ? -4.700 6.358 -7.997 1.00 97.94 107 THR A CA 1
ATOM 823 C C . THR A 1 107 ? -4.526 5.075 -7.190 1.00 97.94 107 THR A C 1
ATOM 825 O O . THR A 1 107 ? -5.514 4.530 -6.705 1.00 97.94 107 THR A O 1
ATOM 828 N N . LEU A 1 108 ? -3.285 4.628 -6.980 1.00 98.00 108 LEU A N 1
ATOM 829 C CA . LEU A 1 108 ? -3.004 3.439 -6.173 1.00 98.00 108 LEU A CA 1
ATOM 830 C C . LEU A 1 108 ? -3.446 3.622 -4.713 1.00 98.00 108 LEU A C 1
ATOM 832 O O . LEU A 1 108 ? -4.073 2.723 -4.158 1.00 98.00 108 LEU A O 1
ATOM 836 N N . GLN A 1 109 ? -3.200 4.790 -4.105 1.00 97.38 109 GLN A N 1
ATOM 837 C CA . GLN A 1 109 ? -3.661 5.065 -2.737 1.00 97.38 109 GLN A CA 1
ATOM 838 C C . GLN A 1 109 ? -5.186 5.052 -2.621 1.00 97.38 109 GLN A C 1
ATOM 840 O O . GLN A 1 109 ? -5.718 4.443 -1.700 1.00 97.38 109 GLN A O 1
ATOM 845 N N . ARG A 1 110 ? -5.907 5.666 -3.565 1.00 97.31 110 ARG A N 1
ATOM 846 C CA . ARG A 1 110 ? -7.382 5.698 -3.563 1.00 97.31 110 ARG A CA 1
ATOM 847 C C . ARG A 1 110 ? -8.017 4.320 -3.756 1.00 97.31 110 ARG A C 1
ATOM 849 O O . ARG A 1 110 ? -9.126 4.102 -3.269 1.00 97.31 110 ARG A O 1
ATOM 856 N N . LEU A 1 111 ? -7.336 3.421 -4.469 1.00 96.75 111 LEU A N 1
ATOM 857 C CA . LEU A 1 111 ? -7.771 2.036 -4.671 1.00 96.75 111 LEU A CA 1
ATOM 858 C C . LEU A 1 111 ? -7.584 1.159 -3.427 1.00 96.75 111 LEU A C 1
ATOM 860 O O . LEU A 1 111 ? -8.282 0.162 -3.306 1.00 96.75 111 LEU A O 1
ATOM 864 N N . ALA A 1 112 ? -6.641 1.499 -2.546 1.00 96.88 112 ALA A N 1
ATOM 865 C CA . ALA A 1 112 ? -6.257 0.652 -1.416 1.00 96.88 112 ALA A CA 1
ATOM 866 C C . ALA A 1 112 ? -6.579 1.250 -0.034 1.00 96.88 112 ALA A C 1
ATOM 868 O O . ALA A 1 112 ? -6.458 0.551 0.968 1.00 96.88 112 ALA A O 1
ATOM 869 N N . CYS A 1 113 ? -6.996 2.518 0.055 1.00 95.56 113 CYS A N 1
ATOM 870 C CA . CYS A 1 113 ? -7.147 3.221 1.335 1.00 95.56 113 CYS A CA 1
ATOM 871 C C . CYS A 1 113 ? -8.226 2.657 2.278 1.00 95.56 113 CYS A C 1
ATOM 873 O O . CYS A 1 113 ? -8.181 2.931 3.477 1.00 95.56 113 CYS A O 1
ATOM 875 N N . ASP A 1 114 ? -9.179 1.877 1.772 1.00 94.50 114 ASP A N 1
ATOM 876 C CA . ASP A 1 114 ? -10.212 1.191 2.552 1.00 94.50 114 ASP A CA 1
ATOM 877 C C . ASP A 1 114 ? -9.956 -0.309 2.743 1.00 94.50 114 ASP A C 1
ATOM 879 O O . ASP A 1 114 ? -10.732 -0.969 3.436 1.00 94.50 114 ASP A O 1
ATOM 883 N N . ALA A 1 115 ? -8.859 -0.840 2.199 1.00 96.31 115 ALA A N 1
ATOM 884 C CA . ALA A 1 115 ? -8.509 -2.243 2.337 1.00 96.31 115 ALA A CA 1
ATOM 885 C C . ALA A 1 115 ? -8.132 -2.590 3.788 1.00 96.31 115 ALA A C 1
ATOM 887 O O . ALA A 1 115 ? -7.359 -1.885 4.444 1.00 96.31 115 ALA A O 1
ATOM 888 N N . ASP A 1 116 ? -8.617 -3.733 4.280 1.00 95.75 116 ASP A N 1
ATOM 889 C CA . ASP A 1 116 ? -8.180 -4.300 5.566 1.00 95.75 116 ASP A CA 1
ATOM 890 C C . ASP A 1 116 ? -6.741 -4.845 5.501 1.00 95.75 116 ASP A C 1
ATOM 892 O O . ASP A 1 116 ? -6.039 -4.907 6.513 1.00 95.75 116 ASP A O 1
ATOM 896 N N . MET A 1 117 ? -6.309 -5.256 4.305 1.00 95.56 117 MET A N 1
ATOM 897 C CA . MET A 1 117 ? -4.984 -5.795 4.024 1.00 95.56 117 MET A CA 1
ATOM 898 C C . MET A 1 117 ? -4.526 -5.387 2.622 1.00 95.56 117 MET A C 1
ATOM 900 O O . MET A 1 117 ? -5.289 -5.515 1.665 1.00 95.56 117 MET A O 1
ATOM 904 N N . VAL A 1 118 ? -3.263 -4.984 2.491 1.00 97.00 118 VAL A N 1
ATOM 905 C CA . VAL A 1 118 ? -2.614 -4.692 1.205 1.00 97.00 118 VAL A CA 1
ATOM 906 C C . VAL A 1 118 ? -1.444 -5.651 0.996 1.00 97.00 118 VAL A C 1
ATOM 908 O O . VAL A 1 118 ? -0.566 -5.764 1.849 1.00 97.00 118 VAL A O 1
ATOM 911 N N . LEU A 1 119 ? -1.422 -6.342 -0.145 1.00 96.81 119 LEU A N 1
ATOM 912 C CA . LEU A 1 119 ? -0.273 -7.134 -0.587 1.00 96.81 119 LEU A CA 1
ATOM 913 C C . LEU A 1 119 ? 0.371 -6.431 -1.779 1.00 96.81 119 LEU A C 1
ATOM 915 O O . LEU A 1 119 ? -0.237 -6.347 -2.847 1.00 96.81 119 LEU A O 1
ATOM 919 N N . ASP A 1 120 ? 1.588 -5.937 -1.590 1.00 97.12 120 ASP A N 1
ATOM 920 C CA . ASP A 1 120 ? 2.359 -5.268 -2.631 1.00 97.12 120 ASP A CA 1
ATOM 921 C C . ASP A 1 120 ? 3.403 -6.240 -3.197 1.00 97.12 120 ASP A C 1
ATOM 923 O O . ASP A 1 120 ? 4.297 -6.695 -2.484 1.00 97.12 120 ASP A O 1
ATOM 927 N N . LEU A 1 121 ? 3.245 -6.636 -4.463 1.00 96.69 121 LEU A N 1
ATOM 928 C CA . LEU A 1 121 ? 4.055 -7.689 -5.086 1.00 96.69 121 LEU A CA 1
ATOM 929 C C . LEU A 1 121 ? 5.223 -7.081 -5.863 1.00 96.69 121 LEU A C 1
ATOM 931 O O . LEU A 1 121 ? 5.023 -6.451 -6.903 1.00 96.69 121 LEU A O 1
ATOM 935 N N . HIS A 1 122 ? 6.439 -7.356 -5.406 1.00 96.38 122 HIS A N 1
ATOM 936 C CA . HIS A 1 122 ? 7.690 -6.892 -5.995 1.00 96.38 122 HIS A CA 1
ATOM 937 C C . HIS A 1 122 ? 8.589 -8.062 -6.399 1.00 96.38 122 HIS A C 1
ATOM 939 O O . HIS A 1 122 ? 8.337 -9.236 -6.107 1.00 96.38 122 HIS A O 1
ATOM 945 N N . CYS A 1 123 ? 9.641 -7.718 -7.125 1.00 93.69 123 CYS A N 1
ATOM 946 C CA . CYS A 1 123 ? 10.837 -8.530 -7.239 1.00 93.69 123 CYS A CA 1
ATOM 947 C C . CYS A 1 123 ? 12.043 -7.600 -7.098 1.00 93.69 123 CYS A C 1
ATOM 949 O O . CYS A 1 123 ? 12.066 -6.501 -7.671 1.00 93.69 123 CYS A O 1
ATOM 951 N N . ASP A 1 124 ? 13.065 -8.064 -6.396 1.00 92.50 124 ASP A N 1
ATOM 952 C CA . ASP A 1 124 ? 14.293 -7.309 -6.215 1.00 92.50 124 ASP A CA 1
ATOM 953 C C . ASP A 1 124 ? 15.166 -7.421 -7.474 1.00 92.50 124 ASP A C 1
ATOM 955 O O . ASP A 1 124 ? 14.818 -8.069 -8.462 1.00 92.50 124 ASP A O 1
ATOM 959 N N . PHE A 1 125 ? 16.335 -6.797 -7.470 1.00 90.50 125 PHE A N 1
ATOM 960 C CA . PHE A 1 125 ? 17.329 -7.022 -8.510 1.00 90.50 125 PHE A CA 1
ATOM 961 C C . PHE A 1 125 ? 17.848 -8.471 -8.468 1.00 90.50 125 PHE A C 1
ATOM 963 O O . PHE A 1 125 ? 17.678 -9.219 -9.430 1.00 90.50 125 PHE A O 1
ATOM 970 N N . GLU A 1 126 ? 18.395 -8.882 -7.323 1.00 94.38 126 GLU A N 1
ATOM 971 C CA . GLU A 1 126 ? 18.852 -10.243 -7.033 1.00 94.38 126 GLU A CA 1
ATOM 972 C C . GLU A 1 126 ? 18.597 -10.528 -5.552 1.00 94.38 126 GLU A C 1
ATOM 974 O O . GLU A 1 126 ? 19.187 -9.892 -4.679 1.00 94.38 126 GLU A O 1
ATOM 979 N N . SER A 1 127 ? 17.692 -11.458 -5.254 1.00 95.81 127 SER A N 1
ATOM 980 C CA . SER A 1 127 ? 17.341 -11.783 -3.875 1.00 95.81 127 SER A CA 1
ATOM 981 C C . SER A 1 127 ? 16.706 -13.163 -3.756 1.00 95.81 127 SER A C 1
ATOM 983 O O . SER A 1 127 ? 16.208 -13.745 -4.721 1.00 95.81 127 SER A O 1
ATOM 985 N N . VAL A 1 128 ? 16.709 -13.683 -2.532 1.00 96.06 128 VAL A N 1
ATOM 986 C CA . VAL A 1 128 ? 15.808 -14.764 -2.128 1.00 96.06 128 VAL A CA 1
ATOM 987 C C . VAL A 1 128 ? 14.402 -14.215 -1.911 1.00 96.06 128 VAL A C 1
ATOM 989 O O . VAL A 1 128 ? 14.218 -13.016 -1.722 1.00 96.06 128 VAL A O 1
ATOM 992 N N . GLU A 1 129 ? 13.406 -15.094 -1.874 1.00 97.12 129 GLU A N 1
ATOM 993 C CA . GLU A 1 129 ? 12.058 -14.690 -1.483 1.00 97.12 129 GLU A CA 1
ATOM 994 C C . GLU A 1 129 ? 12.045 -14.169 -0.041 1.00 97.12 129 GLU A C 1
ATOM 996 O O . GLU A 1 129 ? 12.542 -14.837 0.872 1.00 97.12 129 GLU A O 1
ATOM 1001 N N . HIS A 1 130 ? 11.502 -12.975 0.166 1.00 98.00 130 HIS A N 1
ATOM 1002 C CA . HIS A 1 130 ? 11.409 -12.342 1.476 1.00 98.00 130 HIS A CA 1
ATOM 1003 C C . HIS A 1 130 ? 10.230 -11.370 1.529 1.00 98.00 130 HIS A C 1
ATOM 1005 O O . HIS A 1 130 ? 9.567 -11.122 0.523 1.00 98.00 130 HIS A O 1
ATOM 1011 N N . LEU A 1 131 ? 9.938 -10.843 2.717 1.00 97.94 131 LEU A N 1
ATOM 1012 C CA . LEU A 1 131 ? 8.859 -9.875 2.884 1.00 97.94 131 LEU A CA 1
ATOM 1013 C C . LEU A 1 131 ? 9.192 -8.766 3.871 1.00 97.94 131 LEU A C 1
ATOM 1015 O O . LEU A 1 131 ? 10.027 -8.942 4.765 1.00 97.94 131 LEU A O 1
ATOM 1019 N N . TYR A 1 132 ? 8.471 -7.659 3.732 1.00 97.12 132 TYR A N 1
ATOM 1020 C CA . TYR A 1 132 ? 8.449 -6.541 4.665 1.00 97.12 132 TYR A CA 1
ATOM 1021 C C . TYR A 1 132 ? 7.051 -6.392 5.257 1.00 97.12 132 TYR A C 1
ATOM 1023 O O . TYR A 1 132 ? 6.049 -6.511 4.552 1.00 97.12 132 TYR A O 1
ATOM 1031 N N . THR A 1 133 ? 6.975 -6.132 6.559 1.00 96.88 133 THR A N 1
ATOM 1032 C CA . THR A 1 133 ? 5.736 -5.720 7.231 1.00 96.88 133 THR A CA 1
ATOM 1033 C C . THR A 1 133 ? 6.065 -4.973 8.530 1.00 96.88 133 THR A C 1
ATOM 1035 O O . THR A 1 133 ? 7.230 -4.687 8.812 1.00 96.88 133 THR A O 1
ATOM 1038 N N . THR A 1 134 ? 5.065 -4.654 9.350 1.00 95.94 134 THR A N 1
ATOM 1039 C CA . THR A 1 134 ? 5.275 -3.996 10.646 1.00 95.94 134 THR A CA 1
ATOM 1040 C C . THR A 1 134 ? 5.386 -5.015 11.788 1.00 95.94 134 THR A C 1
ATOM 1042 O O . THR A 1 134 ? 4.823 -6.113 11.705 1.00 95.94 134 THR A O 1
ATOM 1045 N N . PRO A 1 135 ? 6.058 -4.672 12.907 1.00 95.62 135 PRO A N 1
ATOM 1046 C CA . PRO A 1 135 ? 6.051 -5.514 14.104 1.00 95.62 135 PRO A CA 1
ATOM 1047 C C . PRO A 1 135 ? 4.638 -5.819 14.626 1.00 95.62 135 PRO A C 1
ATOM 1049 O O . PRO A 1 135 ? 4.392 -6.916 15.119 1.00 95.62 135 PRO A O 1
ATOM 1052 N N . GLU A 1 136 ? 3.707 -4.869 14.494 1.00 93.94 136 GLU A N 1
ATOM 1053 C CA . GLU A 1 136 ? 2.310 -5.019 14.924 1.00 93.94 136 GLU A CA 1
ATOM 1054 C C . GLU A 1 136 ? 1.530 -6.002 14.037 1.00 93.94 136 GLU A C 1
ATOM 1056 O O . GLU A 1 136 ? 0.748 -6.810 14.540 1.00 93.94 136 GLU A O 1
ATOM 1061 N N . ALA A 1 137 ? 1.781 -5.994 12.724 1.00 95.94 137 ALA A N 1
ATOM 1062 C CA . ALA A 1 137 ? 1.137 -6.897 11.775 1.00 95.94 137 ALA A CA 1
ATOM 1063 C C . ALA A 1 137 ? 1.724 -8.319 11.796 1.00 95.94 137 ALA A C 1
ATOM 1065 O O . ALA 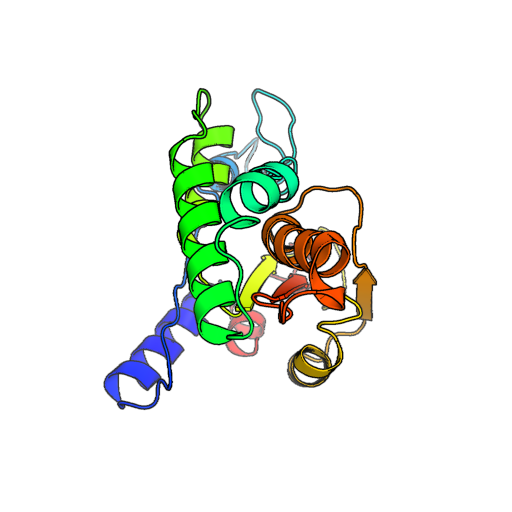A 1 137 ? 1.049 -9.267 11.385 1.00 95.94 137 ALA A O 1
ATOM 1066 N N . TRP A 1 138 ? 2.950 -8.499 12.302 1.00 97.25 138 TRP A N 1
ATOM 1067 C CA . TRP A 1 138 ? 3.683 -9.768 12.243 1.00 97.25 138 TRP A CA 1
ATOM 1068 C C . TRP A 1 138 ? 2.892 -11.008 12.699 1.00 97.25 138 TRP A C 1
ATOM 1070 O O . TRP A 1 138 ? 2.912 -11.997 11.966 1.00 97.25 138 TRP A O 1
ATOM 1080 N N . PRO A 1 139 ? 2.127 -11.003 13.810 1.00 96.94 139 PRO A N 1
ATOM 1081 C CA . PRO A 1 139 ? 1.340 -12.174 14.208 1.00 96.94 139 PRO A CA 1
ATOM 1082 C C . PRO A 1 139 ? 0.311 -12.629 13.159 1.00 96.94 139 PRO A C 1
ATOM 1084 O O . PRO A 1 139 ? -0.036 -13.807 13.119 1.00 96.94 139 PRO A O 1
ATOM 1087 N N . LYS A 1 140 ? -0.177 -11.714 12.309 1.00 96.12 140 LYS A N 1
ATOM 1088 C CA . LYS A 1 140 ? -1.086 -12.025 11.193 1.00 96.12 140 LYS A CA 1
ATOM 1089 C C . LYS A 1 140 ? -0.339 -12.468 9.930 1.00 96.12 140 LYS A C 1
ATOM 1091 O O . LYS A 1 140 ? -0.905 -13.196 9.121 1.00 96.12 140 LYS A O 1
ATOM 1096 N N . VAL A 1 141 ? 0.908 -12.027 9.762 1.00 97.50 141 VAL A N 1
ATOM 1097 C CA . VAL A 1 141 ? 1.712 -12.203 8.538 1.00 97.50 141 VAL A CA 1
ATOM 1098 C C . VAL A 1 141 ? 2.660 -13.404 8.620 1.00 97.50 141 VAL A C 1
ATOM 1100 O O . VAL A 1 141 ? 2.979 -13.991 7.589 1.00 97.50 141 VAL A O 1
ATOM 1103 N N . GLU A 1 142 ? 3.076 -13.832 9.815 1.00 97.88 142 GLU A N 1
ATOM 1104 C CA . GLU A 1 142 ? 3.988 -14.976 9.988 1.00 97.88 142 GLU A CA 1
ATOM 1105 C C . GLU A 1 142 ? 3.515 -16.239 9.250 1.00 97.88 142 GLU A C 1
ATOM 1107 O O . GLU A 1 142 ? 4.331 -16.815 8.526 1.00 97.88 142 GLU A O 1
ATOM 1112 N N . PRO A 1 143 ? 2.221 -16.634 9.292 1.00 97.62 143 PRO A N 1
ATOM 1113 C CA . PRO A 1 143 ? 1.765 -17.797 8.540 1.00 97.62 143 PRO A CA 1
ATOM 1114 C C . PRO A 1 143 ? 1.992 -17.650 7.033 1.00 97.62 143 PRO A C 1
ATOM 1116 O O . PRO A 1 143 ? 2.434 -18.604 6.396 1.00 97.62 143 PRO A O 1
ATOM 1119 N N . LEU A 1 144 ? 1.742 -16.462 6.468 1.00 96.31 144 LEU A N 1
ATOM 1120 C CA . LEU A 1 144 ? 1.995 -16.173 5.052 1.00 96.31 144 LEU A CA 1
ATOM 1121 C C . LEU A 1 144 ? 3.485 -16.324 4.720 1.00 96.31 144 LEU A C 1
ATOM 1123 O O . LEU A 1 144 ? 3.817 -16.978 3.735 1.00 96.31 144 LEU A O 1
ATOM 1127 N N . SER A 1 145 ? 4.370 -15.805 5.579 1.00 97.44 145 SER A N 1
ATOM 1128 C CA . SER A 1 145 ? 5.826 -15.974 5.451 1.00 97.44 145 SER A CA 1
ATOM 1129 C C . SER A 1 145 ? 6.215 -17.453 5.324 1.00 97.44 145 SER A C 1
ATOM 1131 O O . SER A 1 145 ? 6.942 -17.846 4.407 1.00 97.44 145 SER A O 1
ATOM 1133 N N . ARG A 1 146 ? 5.651 -18.309 6.191 1.00 96.81 146 ARG A N 1
ATOM 1134 C CA . ARG A 1 146 ? 5.890 -19.761 6.148 1.00 96.81 146 ARG A CA 1
ATOM 1135 C C . ARG A 1 146 ? 5.318 -20.427 4.901 1.00 96.81 146 ARG A C 1
ATOM 1137 O O . ARG A 1 146 ? 5.948 -21.346 4.385 1.00 96.81 146 ARG A O 1
ATOM 1144 N N . TYR A 1 147 ? 4.123 -20.020 4.468 1.00 95.00 147 TYR A N 1
ATOM 1145 C CA . TYR A 1 147 ? 3.451 -20.597 3.300 1.00 95.00 147 TYR A CA 1
ATOM 1146 C C . TYR A 1 147 ? 4.220 -20.333 2.010 1.00 95.00 147 TYR A C 1
ATOM 1148 O O . TYR A 1 147 ? 4.350 -21.245 1.197 1.00 95.00 147 TYR A O 1
ATOM 1156 N N . LEU A 1 148 ? 4.738 -19.116 1.851 1.00 94.25 148 LEU A N 1
ATOM 1157 C CA . LEU A 1 148 ? 5.564 -18.749 0.704 1.00 94.25 148 LEU A CA 1
ATOM 1158 C C . LEU A 1 148 ? 6.931 -19.457 0.762 1.00 94.25 148 LEU A C 1
ATOM 1160 O O . LEU A 1 148 ? 7.446 -19.932 -0.249 1.00 94.25 148 LEU A O 1
ATOM 1164 N N . GLY A 1 149 ? 7.453 -19.669 1.976 1.00 95.81 149 GLY A N 1
ATOM 1165 C CA . GLY A 1 149 ? 8.808 -20.179 2.175 1.00 95.81 149 GLY A CA 1
ATOM 1166 C C . GLY A 1 149 ? 9.842 -19.054 2.173 1.00 95.81 149 GLY A C 1
ATOM 1167 O O . GLY A 1 149 ? 11.011 -19.288 1.835 1.00 95.81 149 GLY A O 1
ATOM 1168 N N . ALA A 1 150 ? 9.413 -17.857 2.585 1.00 97.06 150 ALA A N 1
ATOM 1169 C CA . ALA A 1 150 ? 10.249 -16.676 2.677 1.00 97.06 150 ALA A CA 1
ATOM 1170 C C . ALA A 1 150 ? 11.479 -16.959 3.552 1.00 97.06 150 ALA A C 1
ATOM 1172 O O . ALA A 1 150 ? 11.393 -17.504 4.655 1.00 97.06 150 ALA A O 1
ATOM 1173 N N . GLN A 1 151 ? 12.648 -16.586 3.043 1.00 97.88 151 GLN A N 1
ATOM 1174 C CA . GLN A 1 151 ? 13.940 -16.799 3.697 1.00 97.88 151 GLN A CA 1
ATOM 1175 C C . GLN A 1 151 ? 14.266 -15.692 4.708 1.00 97.88 151 GLN A C 1
ATOM 1177 O O . GLN A 1 151 ? 15.133 -15.869 5.564 1.00 97.88 151 GLN A O 1
ATOM 1182 N N . ALA A 1 152 ? 13.574 -14.555 4.619 1.00 97.69 152 ALA A N 1
ATOM 1183 C CA . ALA A 1 152 ? 13.674 -13.453 5.563 1.00 97.69 152 ALA A CA 1
ATOM 1184 C C . ALA A 1 152 ? 12.326 -12.735 5.724 1.00 97.69 152 ALA A C 1
ATOM 1186 O O . ALA A 1 152 ? 11.498 -12.691 4.813 1.00 97.69 152 ALA A O 1
ATOM 1187 N N . SER A 1 153 ? 12.118 -12.145 6.898 1.00 97.94 153 SER A N 1
ATOM 1188 C CA . SER A 1 153 ? 10.994 -11.252 7.184 1.00 97.94 153 SER A CA 1
ATOM 1189 C C . SER A 1 153 ? 11.533 -10.023 7.903 1.00 97.94 153 SER A C 1
ATOM 1191 O O . SER A 1 153 ? 12.099 -10.139 8.991 1.00 97.94 153 SER A O 1
ATOM 1193 N N . LEU A 1 154 ? 11.416 -8.861 7.268 1.00 97.38 154 LEU A N 1
ATOM 1194 C CA . LEU A 1 154 ? 11.939 -7.596 7.769 1.00 97.38 154 LEU A CA 1
ATOM 1195 C C . LEU A 1 154 ? 10.794 -6.793 8.384 1.00 97.38 154 LEU A C 1
ATOM 1197 O O . LEU A 1 154 ? 9.784 -6.542 7.730 1.00 97.38 154 LEU A O 1
ATOM 1201 N N . LEU A 1 155 ? 10.946 -6.418 9.655 1.00 96.94 155 LEU A N 1
ATOM 1202 C CA . LEU A 1 155 ? 9.898 -5.745 10.419 1.00 96.94 155 LEU A CA 1
ATOM 1203 C C . LEU A 1 155 ? 10.304 -4.304 10.728 1.00 96.94 155 LEU A C 1
ATOM 1205 O O . LEU A 1 155 ? 11.296 -4.085 11.425 1.00 96.94 155 LEU A O 1
ATOM 1209 N N . ALA A 1 156 ? 9.526 -3.335 10.252 1.00 95.00 156 ALA A N 1
ATOM 1210 C CA . ALA A 1 156 ? 9.713 -1.917 10.550 1.00 95.00 156 ALA A CA 1
ATOM 1211 C C . ALA A 1 156 ? 8.355 -1.211 10.651 1.00 95.00 156 ALA A C 1
ATOM 1213 O O . ALA A 1 156 ? 7.469 -1.456 9.841 1.00 95.00 156 ALA A O 1
ATOM 1214 N N . THR A 1 157 ? 8.174 -0.359 11.662 1.00 90.75 157 THR A N 1
ATOM 1215 C CA . THR A 1 157 ? 6.973 0.491 11.758 1.00 90.75 157 THR A CA 1
ATOM 1216 C C . THR A 1 157 ? 7.037 1.637 10.755 1.00 90.75 157 THR A C 1
ATOM 1218 O O . THR A 1 157 ? 6.053 1.906 10.083 1.00 90.75 157 THR A O 1
ATOM 1221 N N . ASP A 1 158 ? 8.202 2.276 10.659 1.00 90.75 158 ASP A N 1
ATOM 1222 C CA . ASP A 1 158 ? 8.523 3.337 9.709 1.00 90.75 158 ASP A CA 1
ATOM 1223 C C . ASP A 1 158 ? 9.952 3.091 9.206 1.00 90.75 158 ASP A C 1
ATOM 1225 O O . ASP A 1 158 ? 10.898 3.057 10.001 1.00 90.75 158 ASP A O 1
ATOM 1229 N N . SER A 1 159 ? 10.112 2.851 7.905 1.00 85.69 159 SER A N 1
ATOM 1230 C CA . SER A 1 159 ? 11.410 2.713 7.234 1.00 85.69 159 SER A CA 1
ATOM 1231 C C . SER A 1 159 ? 11.895 4.028 6.607 1.00 85.69 159 SER A C 1
ATOM 1233 O O . SER A 1 159 ? 13.008 4.082 6.074 1.00 85.69 159 SER A O 1
ATOM 1235 N N . GLY A 1 160 ? 11.101 5.101 6.702 1.00 83.75 160 GLY A N 1
ATOM 1236 C CA . GLY A 1 160 ? 11.425 6.451 6.241 1.00 83.75 160 GLY A CA 1
ATOM 1237 C C . GLY A 1 160 ? 11.299 6.645 4.730 1.00 83.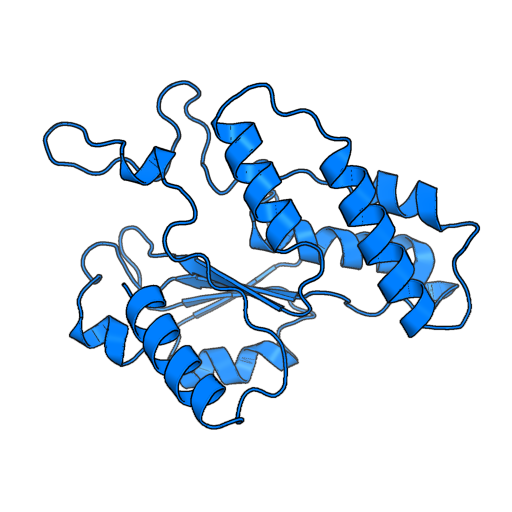75 160 GLY A C 1
ATOM 1238 O O . GLY A 1 160 ? 11.850 7.605 4.188 1.00 83.75 160 GLY A O 1
ATOM 1239 N N . GLY A 1 161 ? 10.634 5.722 4.027 1.00 82.56 161 GLY A N 1
ATOM 1240 C CA . GLY A 1 161 ? 10.527 5.732 2.570 1.00 82.56 161 GLY A CA 1
ATOM 1241 C C . GLY A 1 161 ? 9.259 6.388 2.033 1.00 82.56 161 GLY A C 1
ATOM 1242 O O . GLY A 1 161 ? 9.260 6.833 0.880 1.00 82.56 161 GLY A O 1
ATOM 1243 N N . GLN A 1 162 ? 8.186 6.426 2.829 1.00 90.25 162 GLN A N 1
ATOM 1244 C CA . GLN A 1 162 ? 6.837 6.687 2.320 1.00 90.25 162 GLN A CA 1
ATOM 1245 C C . GLN A 1 162 ? 6.553 5.758 1.131 1.00 90.25 162 GLN A C 1
ATOM 1247 O O . GLN A 1 162 ? 6.160 6.224 0.056 1.00 90.25 162 GLN A O 1
ATOM 1252 N N . SER A 1 163 ? 6.880 4.468 1.278 1.00 95.00 163 SER A N 1
ATOM 1253 C CA . SER A 1 163 ? 6.534 3.441 0.294 1.00 95.00 163 SER A CA 1
ATOM 1254 C C . SER A 1 163 ? 5.037 3.137 0.327 1.00 95.00 163 SER A C 1
ATOM 1256 O O . SER A 1 163 ? 4.294 3.616 1.188 1.00 95.00 163 SER A O 1
ATOM 1258 N N . PHE A 1 164 ? 4.571 2.396 -0.675 1.00 96.25 164 PHE A N 1
ATOM 1259 C CA . PHE A 1 164 ? 3.151 2.115 -0.841 1.00 96.25 164 PHE A CA 1
ATOM 1260 C C . PHE A 1 164 ? 2.561 1.361 0.355 1.00 96.25 164 PHE A C 1
ATOM 1262 O O . PHE A 1 164 ? 1.494 1.717 0.842 1.00 96.25 164 PHE A O 1
ATOM 1269 N N . ASP A 1 165 ? 3.273 0.365 0.872 1.00 91.12 165 ASP A N 1
ATOM 1270 C CA . ASP A 1 165 ? 2.875 -0.387 2.061 1.00 91.12 165 ASP A CA 1
ATOM 1271 C C . ASP A 1 165 ? 2.761 0.498 3.315 1.00 91.12 165 ASP A C 1
ATOM 1273 O O . ASP A 1 165 ? 1.779 0.390 4.056 1.00 91.12 165 ASP A O 1
ATOM 1277 N N . GLU A 1 166 ? 3.723 1.398 3.518 1.00 90.56 166 GLU A N 1
ATOM 1278 C CA . GLU A 1 166 ? 3.805 2.309 4.664 1.00 90.56 166 GLU A CA 1
ATOM 1279 C C . GLU A 1 166 ? 2.684 3.344 4.698 1.00 90.56 166 GLU A C 1
ATOM 1281 O O . GLU A 1 166 ? 2.196 3.692 5.773 1.00 90.56 166 GLU A O 1
ATOM 1286 N N . CYS A 1 167 ? 2.262 3.854 3.539 1.00 91.00 167 CYS A N 1
ATOM 1287 C CA . CYS A 1 167 ? 1.358 5.004 3.499 1.00 91.00 167 CYS A CA 1
ATOM 1288 C C . CYS A 1 167 ? -0.023 4.727 4.124 1.00 91.00 167 CYS A C 1
ATOM 1290 O O . CYS A 1 167 ? -0.708 5.665 4.528 1.00 91.00 167 CYS A O 1
ATOM 1292 N N . PHE A 1 168 ? -0.412 3.455 4.259 1.00 89.94 168 PHE A N 1
ATOM 1293 C CA . PHE A 1 168 ? -1.639 3.051 4.947 1.00 89.94 168 PHE A CA 1
ATOM 1294 C C . PHE A 1 168 ? -1.387 2.730 6.420 1.00 89.94 168 PHE A C 1
ATOM 1296 O O . PHE A 1 168 ? -2.088 3.243 7.292 1.00 89.94 168 PHE A O 1
ATOM 1303 N N . THR A 1 169 ? -0.376 1.907 6.713 1.00 91.06 169 THR A N 1
ATOM 1304 C CA . THR A 1 169 ? -0.070 1.467 8.083 1.00 91.06 169 THR A CA 1
ATOM 1305 C C . THR A 1 169 ? 0.335 2.631 8.979 1.00 91.06 169 THR A C 1
ATOM 1307 O O . THR A 1 169 ? -0.088 2.685 10.134 1.00 91.06 169 THR A O 1
ATOM 1310 N N . LEU A 1 170 ? 1.086 3.601 8.448 1.00 92.94 170 LEU A N 1
ATOM 1311 C CA . LEU A 1 170 ? 1.513 4.780 9.197 1.00 92.94 170 LEU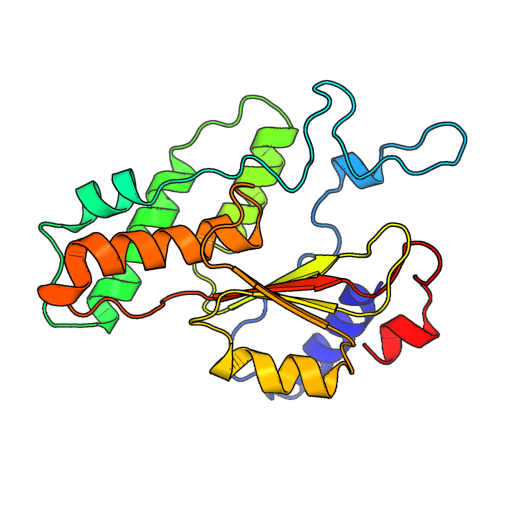 A CA 1
ATOM 1312 C C . LEU A 1 170 ? 0.343 5.681 9.592 1.00 92.94 170 LEU A C 1
ATOM 1314 O O . LEU A 1 170 ? 0.361 6.204 10.702 1.00 92.94 170 LEU A O 1
ATOM 1318 N N . VAL A 1 171 ? -0.693 5.826 8.755 1.00 94.69 171 VAL A N 1
ATOM 1319 C CA . VAL A 1 171 ? -1.886 6.618 9.109 1.00 94.69 171 VAL A CA 1
ATOM 1320 C C . VAL A 1 171 ? -2.544 6.035 10.357 1.00 94.69 171 VAL A C 1
ATOM 1322 O O . VAL A 1 171 ? -2.748 6.745 11.340 1.00 94.69 171 VAL A O 1
ATOM 1325 N N . TRP A 1 172 ? -2.819 4.730 10.360 1.00 95.81 172 TRP A N 1
ATOM 1326 C CA . TRP A 1 172 ? -3.430 4.064 11.511 1.00 95.81 172 TRP A CA 1
ATOM 1327 C C . TRP A 1 172 ? -2.542 4.100 12.748 1.00 95.81 172 TRP A C 1
ATOM 1329 O O . TRP A 1 172 ? -3.025 4.403 13.840 1.00 95.81 172 TRP A O 1
ATOM 1339 N N . TRP A 1 173 ? -1.242 3.862 12.577 1.00 94.94 173 TRP A N 1
ATOM 1340 C CA . TRP A 1 173 ? -0.284 3.921 13.673 1.00 94.94 173 TRP A CA 1
ATOM 1341 C C . TRP A 1 173 ? -0.222 5.321 14.300 1.00 94.94 173 TRP A C 1
ATOM 1343 O O . TRP A 1 173 ? -0.355 5.449 15.516 1.00 94.94 173 TRP A O 1
ATOM 1353 N N . GLN A 1 174 ? -0.111 6.387 13.498 1.00 95.56 174 GLN A N 1
ATOM 1354 C CA . GLN A 1 174 ? -0.100 7.772 13.987 1.00 95.56 174 GLN A CA 1
ATOM 1355 C C . GLN A 1 174 ? -1.389 8.116 14.753 1.00 95.56 174 GLN A C 1
ATOM 1357 O O . GLN A 1 174 ? -1.336 8.742 15.815 1.00 95.56 174 GLN A O 1
ATOM 1362 N N . LEU A 1 175 ? -2.550 7.672 14.259 1.00 97.38 175 LEU A N 1
ATOM 1363 C CA . LEU A 1 175 ? -3.833 7.863 14.939 1.00 97.38 175 LEU A CA 1
ATOM 1364 C C . LEU A 1 175 ? -3.908 7.087 16.258 1.00 97.38 175 LEU A C 1
ATOM 1366 O O . LEU A 1 175 ? -4.397 7.626 17.252 1.00 97.38 175 LEU A O 1
ATOM 1370 N N . GLN A 1 176 ? -3.390 5.858 16.299 1.00 96.69 176 GLN A N 1
ATOM 1371 C CA . GLN A 1 176 ? -3.300 5.069 17.526 1.00 96.69 176 GLN A CA 1
ATOM 1372 C C . GLN A 1 176 ? -2.396 5.760 18.559 1.00 96.69 176 GLN A C 1
ATOM 1374 O O . GLN A 1 176 ? -2.791 5.871 19.717 1.00 96.69 176 GLN A O 1
ATOM 1379 N N . GLN A 1 177 ? -1.248 6.314 18.149 1.00 96.69 177 GLN A N 1
ATOM 1380 C CA . GLN A 1 177 ? -0.378 7.084 19.052 1.00 96.69 177 GLN A CA 1
ATOM 1381 C C . GLN A 1 177 ? -1.058 8.353 19.581 1.00 96.69 177 GLN A C 1
ATOM 1383 O O . GLN A 1 177 ? -0.888 8.719 20.742 1.00 96.69 177 GLN A O 1
ATOM 1388 N N . ARG A 1 178 ? -1.842 9.040 18.741 1.00 97.75 178 ARG A N 1
ATOM 1389 C CA . ARG A 1 178 ? -2.489 10.312 19.103 1.00 97.75 178 ARG A CA 1
ATOM 1390 C C . ARG A 1 178 ? -3.761 10.136 19.942 1.00 97.75 178 ARG A C 1
ATOM 1392 O O . ARG A 1 178 ? -4.079 10.992 20.775 1.00 97.75 178 ARG A O 1
ATOM 1399 N N . PHE A 1 179 ? -4.522 9.069 19.704 1.00 98.19 179 PHE A N 1
ATOM 1400 C CA . PHE A 1 179 ? -5.882 8.912 20.231 1.00 98.19 179 PHE A CA 1
ATOM 1401 C C . PHE A 1 179 ? -6.134 7.609 20.990 1.00 98.19 179 PHE A C 1
ATOM 1403 O O . PHE A 1 179 ? -7.133 7.544 21.705 1.00 98.19 179 PHE A O 1
ATOM 1410 N N . GLY A 1 180 ? -5.253 6.609 20.892 1.00 97.00 180 GLY A N 1
ATOM 1411 C CA . GLY A 1 180 ? -5.480 5.248 21.395 1.00 97.00 180 GLY A CA 1
ATOM 1412 C C . GLY A 1 180 ? -5.694 5.135 22.908 1.00 97.00 180 GLY A C 1
ATOM 1413 O O . GLY A 1 180 ? -6.344 4.199 23.363 1.00 97.00 180 GLY A O 1
ATOM 1414 N N . GLU A 1 181 ? -5.216 6.104 23.696 1.00 97.19 181 GLU A N 1
ATOM 1415 C CA . GLU A 1 181 ? -5.492 6.164 25.141 1.00 97.19 181 GLU A CA 1
ATOM 1416 C C . GLU A 1 181 ? -6.919 6.642 25.468 1.00 97.19 181 GLU A C 1
ATOM 1418 O O . GLU A 1 181 ? -7.441 6.352 26.544 1.00 97.19 181 GLU A O 1
ATOM 1423 N N . ARG A 1 182 ? -7.551 7.399 24.560 1.00 97.81 182 ARG A N 1
ATOM 1424 C CA . ARG A 1 182 ? -8.866 8.039 24.761 1.00 97.81 182 ARG A CA 1
ATOM 1425 C C . ARG A 1 182 ? -9.990 7.329 24.011 1.00 97.81 182 ARG A C 1
ATOM 1427 O O . ARG A 1 182 ? -11.115 7.282 24.502 1.00 97.81 182 ARG A O 1
ATOM 1434 N N . PHE A 1 183 ? -9.688 6.805 22.828 1.00 98.12 183 PHE A N 1
ATOM 1435 C CA . PHE A 1 183 ? -10.650 6.203 21.916 1.00 98.12 183 PHE A CA 1
ATOM 1436 C C . PHE A 1 183 ? -10.099 4.881 21.374 1.00 98.12 183 PHE A C 1
ATOM 1438 O O . PHE A 1 183 ? -8.901 4.784 21.107 1.00 98.12 183 PHE A O 1
ATOM 1445 N N . PRO A 1 184 ? -10.947 3.861 21.164 1.00 97.62 184 PRO A N 1
ATOM 1446 C CA . PRO A 1 184 ? -10.514 2.633 20.520 1.00 97.62 184 PRO A CA 1
ATOM 1447 C C . PRO A 1 184 ? -10.181 2.898 19.046 1.00 97.62 184 PRO A C 1
ATOM 1449 O O . PRO A 1 184 ? -11.078 3.114 18.229 1.00 97.62 184 PRO A O 1
ATOM 1452 N N . ILE A 1 185 ? -8.887 2.862 18.720 1.00 96.81 185 ILE A N 1
ATOM 1453 C CA . ILE A 1 185 ? -8.350 2.911 17.355 1.00 96.81 185 ILE A CA 1
ATOM 1454 C C . ILE A 1 185 ? -7.636 1.577 17.083 1.00 96.81 185 ILE A C 1
ATOM 1456 O O . ILE A 1 185 ? -6.528 1.365 17.586 1.00 96.81 185 ILE A O 1
ATOM 1460 N N . PRO A 1 186 ? -8.261 0.636 16.353 1.00 94.44 186 PRO A N 1
ATOM 1461 C CA . PRO A 1 186 ? -7.597 -0.608 15.979 1.00 94.44 186 PRO A CA 1
ATOM 1462 C C . PRO A 1 186 ? -6.537 -0.353 14.894 1.00 94.44 186 PRO A C 1
ATOM 1464 O O . PRO A 1 186 ? -6.488 0.719 14.301 1.00 94.44 186 PRO A O 1
ATOM 1467 N N . MET A 1 187 ? -5.734 -1.374 14.580 1.00 89.69 187 MET A N 1
ATOM 1468 C CA . MET A 1 187 ? -4.708 -1.327 13.521 1.00 89.69 187 MET A CA 1
ATOM 1469 C C . MET A 1 187 ? -5.268 -0.927 12.137 1.00 89.69 187 MET A C 1
ATOM 1471 O O . MET A 1 187 ? -4.532 -0.413 11.310 1.00 89.69 187 MET A O 1
ATOM 1475 N N . GLY A 1 188 ? -6.566 -1.153 11.888 1.00 92.31 188 GLY A N 1
ATOM 1476 C CA . GLY A 1 188 ? -7.306 -0.690 10.708 1.00 92.31 188 GLY A CA 1
ATOM 1477 C C . GLY A 1 188 ? -6.927 -1.349 9.379 1.00 92.31 188 GLY A C 1
ATOM 1478 O O . GLY A 1 188 ? -7.737 -2.088 8.828 1.00 92.31 188 GLY A O 1
ATOM 1479 N N . SER A 1 189 ? -5.718 -1.103 8.874 1.00 92.69 189 SER A N 1
ATOM 1480 C CA . SER A 1 189 ? -5.147 -1.748 7.684 1.00 92.69 189 SER A CA 1
ATOM 1481 C C . SER A 1 189 ? -3.726 -2.226 7.974 1.00 92.69 189 SER A C 1
ATOM 1483 O O . SER A 1 189 ? -2.988 -1.574 8.714 1.00 92.69 189 SER A O 1
ATOM 1485 N N . PHE A 1 190 ? -3.323 -3.358 7.394 1.00 94.38 190 PHE A N 1
ATOM 1486 C CA . PHE A 1 190 ? -1.920 -3.772 7.388 1.00 94.38 190 PHE A CA 1
ATOM 1487 C C . PHE A 1 190 ? -1.430 -4.118 5.993 1.00 94.38 190 PHE A C 1
ATOM 1489 O O . PHE A 1 190 ? -2.159 -4.674 5.175 1.00 94.38 190 PHE A O 1
ATOM 1496 N N . SER A 1 191 ? -0.156 -3.838 5.758 1.00 95.50 191 SER A N 1
ATOM 1497 C CA . SER A 1 191 ? 0.478 -4.053 4.467 1.00 95.50 191 SER A CA 1
ATOM 1498 C C . SER A 1 191 ? 1.591 -5.090 4.570 1.00 95.50 191 SER A C 1
ATOM 1500 O O . SER A 1 191 ? 2.274 -5.205 5.597 1.00 95.50 191 SER A O 1
ATOM 1502 N N . VAL A 1 192 ? 1.779 -5.837 3.488 1.00 97.06 192 VAL A N 1
ATOM 1503 C CA . VAL A 1 192 ? 2.913 -6.739 3.297 1.00 97.06 192 VAL A CA 1
ATOM 1504 C C . VAL A 1 192 ? 3.499 -6.483 1.918 1.00 97.06 192 VAL A C 1
ATOM 1506 O O . VAL A 1 192 ? 2.811 -6.666 0.915 1.00 97.06 192 VAL A O 1
ATOM 1509 N N . THR A 1 193 ? 4.772 -6.109 1.871 1.00 97.44 193 THR A N 1
ATOM 1510 C CA . THR A 1 193 ? 5.536 -6.094 0.621 1.00 97.44 193 THR A CA 1
ATOM 1511 C C . THR A 1 193 ? 6.185 -7.458 0.451 1.00 97.44 193 THR A C 1
ATOM 1513 O O . THR A 1 193 ? 6.971 -7.877 1.301 1.00 97.44 193 THR A O 1
ATOM 1516 N N . LEU A 1 194 ? 5.831 -8.170 -0.615 1.00 97.50 194 LEU A N 1
ATOM 1517 C CA . LEU A 1 194 ? 6.392 -9.472 -0.965 1.00 97.50 194 LEU A CA 1
ATOM 1518 C C . LEU A 1 194 ? 7.443 -9.286 -2.053 1.00 97.50 194 LEU A C 1
ATOM 1520 O O . LEU A 1 194 ? 7.113 -8.879 -3.162 1.00 97.50 194 LEU A O 1
ATOM 1524 N N . GLU A 1 195 ? 8.687 -9.642 -1.759 1.00 97.44 195 GLU A N 1
ATOM 1525 C CA . GLU A 1 195 ? 9.766 -9.685 -2.741 1.00 97.44 195 GLU A CA 1
ATOM 1526 C C . GLU A 1 195 ? 9.913 -11.118 -3.248 1.00 97.44 195 GLU A C 1
ATOM 1528 O O . GLU A 1 195 ? 10.488 -11.987 -2.586 1.00 97.44 195 GLU A O 1
ATOM 1533 N N . LEU A 1 196 ? 9.373 -11.385 -4.436 1.00 96.69 196 LEU A N 1
ATOM 1534 C CA . LEU A 1 196 ? 9.285 -12.723 -5.025 1.00 96.69 196 LEU A CA 1
ATOM 1535 C C . LEU A 1 196 ? 10.571 -13.115 -5.771 1.00 96.69 196 LEU A C 1
ATOM 1537 O O . LEU A 1 196 ? 10.512 -13.637 -6.889 1.00 96.69 196 LEU A O 1
ATOM 1541 N N . ARG A 1 197 ? 11.721 -12.921 -5.103 1.00 96.69 197 ARG A N 1
ATOM 1542 C CA . ARG A 1 197 ? 13.106 -13.103 -5.602 1.00 96.69 197 ARG A CA 1
ATOM 1543 C C . ARG A 1 197 ? 13.546 -11.988 -6.555 1.00 96.69 197 ARG A C 1
ATOM 1545 O O . ARG A 1 197 ? 12.965 -10.905 -6.549 1.00 96.69 197 ARG A O 1
ATOM 1552 N N . GLY A 1 198 ? 14.597 -12.240 -7.339 1.00 95.00 198 GLY A N 1
ATOM 1553 C CA . GLY A 1 198 ? 15.168 -11.289 -8.286 1.00 95.00 198 GLY A CA 1
ATOM 1554 C C . GLY A 1 198 ? 14.432 -11.206 -9.628 1.00 95.00 198 GLY A C 1
ATOM 1555 O O . GLY A 1 198 ? 13.679 -12.100 -10.016 1.00 95.00 198 GLY A O 1
ATOM 1556 N N . GLN A 1 199 ? 14.730 -10.164 -10.405 1.00 91.81 199 GLN A N 1
ATOM 1557 C CA . GLN A 1 199 ? 14.205 -9.956 -11.764 1.00 91.81 199 GLN A CA 1
ATOM 1558 C C . GLN A 1 199 ? 14.487 -11.136 -12.713 1.00 91.81 199 GLN A C 1
ATOM 1560 O O . GLN A 1 199 ? 13.705 -11.394 -13.628 1.00 91.81 199 GLN A O 1
ATOM 1565 N N . GLY A 1 200 ? 15.581 -11.875 -12.489 1.00 91.62 200 GLY A N 1
ATOM 1566 C CA . GLY A 1 200 ? 15.926 -13.081 -13.252 1.00 91.62 200 GLY A CA 1
ATOM 1567 C C . GLY A 1 200 ? 15.031 -14.296 -12.970 1.00 91.62 200 GLY A C 1
ATOM 1568 O O . GLY A 1 200 ? 14.989 -15.222 -13.779 1.00 91.62 200 GLY A O 1
ATOM 1569 N N . ASP A 1 201 ? 14.275 -14.281 -11.870 1.00 94.19 201 ASP A N 1
ATOM 1570 C CA . ASP A 1 201 ? 13.438 -15.396 -11.413 1.00 94.19 201 ASP A CA 1
ATOM 1571 C C . ASP A 1 201 ? 11.955 -15.222 -11.784 1.00 94.19 201 ASP A C 1
ATOM 1573 O O . ASP A 1 201 ? 11.082 -15.969 -11.340 1.00 94.19 201 ASP A O 1
ATOM 1577 N N . VAL A 1 202 ? 11.627 -14.264 -12.650 1.00 91.56 202 VAL A N 1
ATOM 1578 C CA . VAL A 1 202 ? 10.248 -14.021 -13.088 1.00 91.56 202 VAL A CA 1
ATOM 1579 C C . VAL A 1 202 ? 9.867 -15.018 -14.193 1.00 91.56 202 VAL A C 1
ATOM 1581 O O . VAL A 1 202 ? 9.988 -14.738 -15.384 1.00 91.56 202 VAL A O 1
ATOM 1584 N N . ASN A 1 203 ? 9.375 -16.204 -13.811 1.00 94.31 203 ASN A N 1
ATOM 1585 C CA . ASN A 1 203 ? 8.910 -17.253 -14.739 1.00 94.31 203 ASN A CA 1
ATOM 1586 C C . ASN A 1 203 ? 7.585 -17.922 -14.302 1.00 94.31 203 ASN A C 1
ATOM 1588 O O . ASN A 1 203 ? 7.178 -17.848 -13.143 1.00 94.31 203 ASN A O 1
ATOM 1592 N N . HIS A 1 204 ? 6.896 -18.570 -15.248 1.00 95.38 204 HIS A N 1
ATOM 1593 C CA . HIS A 1 204 ? 5.581 -19.186 -15.020 1.00 95.38 204 HIS A CA 1
ATOM 1594 C C . HIS A 1 204 ? 5.593 -20.285 -13.952 1.00 95.38 204 HIS A C 1
ATOM 1596 O O . HIS A 1 204 ? 4.625 -20.414 -13.209 1.00 95.38 204 HIS A O 1
ATOM 1602 N N . ALA A 1 205 ? 6.667 -21.077 -13.872 1.00 95.12 205 ALA A N 1
ATOM 1603 C CA . ALA A 1 205 ? 6.747 -22.179 -12.919 1.00 95.12 205 ALA A CA 1
ATOM 1604 C C . ALA A 1 205 ? 6.727 -21.654 -11.478 1.00 95.12 205 ALA A C 1
ATOM 1606 O O . ALA A 1 205 ? 5.909 -22.111 -10.680 1.00 95.12 205 ALA A O 1
ATOM 1607 N N . LEU A 1 206 ? 7.553 -20.645 -11.180 1.00 93.81 206 LEU A N 1
ATOM 1608 C CA . LEU A 1 206 ? 7.547 -19.970 -9.882 1.00 93.81 206 LEU A CA 1
ATOM 1609 C C . LEU A 1 206 ? 6.219 -19.241 -9.642 1.00 93.81 206 LEU A C 1
ATOM 1611 O O . LEU A 1 206 ? 5.569 -19.481 -8.634 1.00 93.81 206 LEU A O 1
ATOM 1615 N N . ALA A 1 207 ? 5.739 -18.468 -10.618 1.00 93.62 207 ALA A N 1
ATOM 1616 C CA . ALA A 1 207 ? 4.509 -17.689 -10.472 1.00 93.62 207 ALA A CA 1
ATOM 1617 C C . ALA A 1 207 ? 3.218 -18.512 -10.307 1.00 93.62 207 ALA A C 1
ATOM 1619 O O . ALA A 1 207 ? 2.209 -17.955 -9.898 1.00 93.62 207 ALA A O 1
ATOM 1620 N N . SER A 1 208 ? 3.214 -19.789 -10.700 1.00 93.25 208 SER A N 1
ATOM 1621 C CA . SER A 1 208 ? 2.079 -20.701 -10.488 1.00 93.25 208 SER A CA 1
ATOM 1622 C C . SER A 1 208 ? 2.063 -21.340 -9.098 1.00 93.25 208 SER A C 1
ATOM 1624 O O . SER A 1 208 ? 1.033 -21.856 -8.666 1.00 93.25 208 SER A O 1
ATOM 1626 N N . ARG A 1 209 ? 3.227 -21.359 -8.442 1.00 91.19 209 ARG A N 1
ATOM 1627 C CA . ARG A 1 209 ? 3.424 -21.878 -7.092 1.00 91.19 209 ARG A CA 1
ATOM 1628 C C . ARG A 1 209 ? 3.170 -20.791 -6.051 1.00 91.19 209 ARG A C 1
ATOM 1630 O O . ARG A 1 209 ? 2.587 -21.100 -5.016 1.00 91.19 209 ARG A O 1
ATOM 1637 N N . ASP A 1 210 ? 3.668 -19.591 -6.339 1.00 89.19 210 ASP A N 1
ATOM 1638 C CA . ASP A 1 210 ? 3.517 -18.376 -5.533 1.00 89.19 210 ASP A CA 1
ATOM 1639 C C . ASP A 1 210 ? 2.068 -17.856 -5.581 1.00 89.19 210 ASP A C 1
ATOM 1641 O O . ASP A 1 210 ? 1.525 -17.523 -4.505 1.00 89.19 210 ASP A O 1
#

Organism: Pseudomonas amygdali pv. lachrymans (NCBI:txid53707)

Radius of gyration: 18.11 Å; chains: 1; bounding box: 38×40×51 Å